Protein AF-A0A285HZ66-F1 (afdb_monomer)

Mean predicted aligned error: 11.21 Å

Organism: NCBI:txid1036182

Radius of gyration: 34.25 Å; Cα contacts (8 Å, |Δi|>4): 628; chains: 1; bounding box: 68×44×90 Å

Structure (mmCIF, N/CA/C/O backbone):
data_AF-A0A285HZ66-F1
#
_entry.id   AF-A0A285HZ66-F1
#
loop_
_atom_site.group_PDB
_atom_site.id
_atom_site.type_symbol
_atom_site.label_atom_id
_atom_site.label_alt_id
_atom_site.label_comp_id
_atom_site.label_asym_id
_atom_site.label_entity_id
_atom_site.label_seq_id
_atom_site.pdbx_PDB_ins_code
_atom_site.Cartn_x
_atom_site.Cartn_y
_atom_site.Cartn_z
_atom_site.occupancy
_atom_site.B_iso_or_equiv
_atom_site.auth_seq_id
_atom_site.auth_comp_id
_atom_site.auth_asym_id
_atom_site.auth_atom_id
_atom_site.pdbx_PDB_model_num
ATOM 1 N N . MET A 1 1 ? -33.309 -8.693 18.456 1.00 86.62 1 MET A N 1
ATOM 2 C CA . MET A 1 1 ? -33.351 -10.167 18.613 1.00 86.62 1 MET A CA 1
ATOM 3 C C . MET A 1 1 ? -31.927 -10.679 18.521 1.00 86.62 1 MET A C 1
ATOM 5 O O . MET A 1 1 ? -31.210 -10.174 17.660 1.00 86.62 1 MET A O 1
ATOM 9 N N . LEU A 1 2 ? -31.529 -11.591 19.414 1.00 92.06 2 LEU A N 1
ATOM 10 C CA . LEU A 1 2 ? -30.224 -12.255 19.347 1.00 92.06 2 LEU A CA 1
ATOM 11 C C . LEU A 1 2 ? -30.160 -13.052 18.044 1.00 92.06 2 LEU A C 1
ATOM 13 O O . LEU A 1 2 ? -31.101 -13.784 17.734 1.00 92.06 2 LEU A O 1
ATOM 17 N N . VAL A 1 3 ? -29.098 -12.841 17.279 1.00 93.31 3 VAL A N 1
ATOM 18 C CA . VAL A 1 3 ? -28.795 -13.596 16.063 1.00 93.31 3 VAL A CA 1
ATOM 19 C C . VAL A 1 3 ? -27.943 -14.794 16.452 1.00 93.31 3 VAL A C 1
ATOM 21 O O . VAL A 1 3 ? -28.343 -15.922 16.185 1.00 93.31 3 VAL A O 1
ATOM 24 N N . GLU A 1 4 ? -26.824 -14.551 17.141 1.00 95.25 4 GLU A N 1
ATOM 25 C CA . GLU A 1 4 ? -25.832 -15.584 17.444 1.00 95.25 4 GLU A CA 1
ATOM 26 C C . GLU A 1 4 ? -24.971 -15.232 18.666 1.00 95.25 4 GLU A C 1
ATOM 28 O O . GLU A 1 4 ? -24.733 -14.058 18.957 1.00 95.25 4 GLU A O 1
ATOM 33 N N . VAL A 1 5 ? -24.502 -16.261 19.377 1.00 97.38 5 VAL A N 1
ATOM 34 C CA . VAL A 1 5 ? -23.420 -16.146 20.363 1.00 97.38 5 VAL A CA 1
ATOM 35 C C . VAL A 1 5 ? -22.132 -16.528 19.645 1.00 97.38 5 VAL A C 1
ATOM 37 O O . VAL A 1 5 ? -21.955 -17.691 19.297 1.00 97.38 5 VAL A O 1
ATOM 40 N N . LEU A 1 6 ? -21.270 -15.544 19.405 1.00 96.62 6 LEU A N 1
A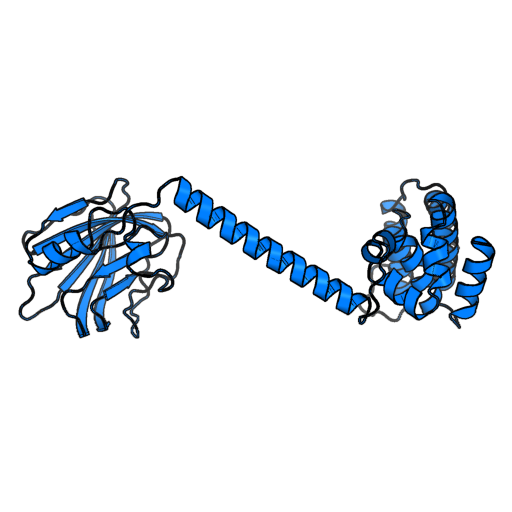TOM 41 C CA . LEU A 1 6 ? -20.038 -15.705 18.630 1.00 96.62 6 LEU A CA 1
ATOM 42 C C . LEU A 1 6 ? -18.901 -16.299 19.469 1.00 96.62 6 LEU A C 1
ATOM 44 O O . LEU A 1 6 ? -17.999 -16.929 18.933 1.00 96.62 6 LEU A O 1
ATOM 48 N N . LEU A 1 7 ? -18.931 -16.078 20.785 1.00 96.81 7 LEU A N 1
ATOM 49 C CA . LEU A 1 7 ? -17.952 -16.607 21.731 1.00 96.81 7 LEU A CA 1
ATOM 50 C C . LEU A 1 7 ? -18.564 -16.675 23.134 1.00 96.81 7 LEU A C 1
ATOM 52 O O . LEU A 1 7 ? -19.309 -15.780 23.526 1.00 96.81 7 LEU A O 1
ATOM 56 N N . ASP A 1 8 ? -18.231 -17.709 23.900 1.00 96.44 8 ASP A N 1
ATOM 57 C CA . ASP A 1 8 ? -18.595 -17.851 25.316 1.00 96.44 8 ASP A CA 1
ATOM 58 C C . ASP A 1 8 ? -17.503 -18.695 25.998 1.00 96.44 8 ASP A C 1
ATOM 60 O O . ASP A 1 8 ? -17.510 -19.927 25.920 1.00 96.44 8 ASP A O 1
ATOM 64 N N . ALA A 1 9 ? -16.468 -18.034 26.527 1.00 93.56 9 ALA A N 1
ATOM 65 C CA . ALA A 1 9 ? -15.239 -18.709 26.945 1.00 93.56 9 ALA A CA 1
ATOM 66 C C . ALA A 1 9 ? -14.486 -17.973 28.069 1.00 93.56 9 ALA A C 1
ATOM 68 O O . ALA A 1 9 ? -14.566 -16.746 28.181 1.00 93.56 9 ALA A O 1
ATOM 69 N N . PRO A 1 10 ? -13.716 -18.700 28.904 1.00 93.06 10 PRO A N 1
ATOM 70 C CA . PRO A 1 10 ? -12.678 -18.085 29.721 1.00 93.06 10 PRO A CA 1
ATOM 71 C C . PRO A 1 10 ? -11.527 -17.588 28.834 1.00 93.06 10 PRO A C 1
ATOM 73 O O . PRO A 1 10 ? -11.101 -18.274 27.904 1.00 93.06 10 PRO A O 1
ATOM 76 N N . VAL A 1 11 ? -11.011 -16.402 29.141 1.00 92.38 11 VAL A N 1
ATOM 77 C CA . VAL A 1 11 ? -9.884 -15.767 28.456 1.00 92.38 11 VAL A CA 1
ATOM 78 C C . VAL A 1 11 ? -8.855 -15.363 29.503 1.00 92.38 11 VAL A C 1
ATOM 80 O O . VAL A 1 11 ? -9.190 -14.742 30.514 1.00 92.38 11 VAL A O 1
ATOM 83 N N . HIS A 1 12 ? -7.594 -15.724 29.274 1.00 92.50 12 HIS A N 1
ATOM 84 C CA . HIS A 1 12 ? -6.508 -15.298 30.146 1.00 92.50 12 HIS A CA 1
ATOM 85 C C . HIS A 1 12 ? -6.130 -13.849 29.840 1.00 92.50 12 HIS A C 1
ATOM 87 O O . HIS A 1 12 ? -5.797 -13.515 28.708 1.00 92.50 12 HIS A O 1
ATOM 93 N N . VAL A 1 13 ? -6.165 -12.992 30.846 1.00 92.00 13 VAL A N 1
ATOM 94 C CA . VAL A 1 13 ? -5.778 -11.589 30.767 1.00 92.00 13 VAL A CA 1
ATOM 95 C C . VAL A 1 13 ? -4.386 -11.424 31.345 1.00 92.00 13 VAL A C 1
ATOM 97 O O . VAL A 1 13 ? -4.055 -11.991 32.388 1.00 92.00 13 VAL A O 1
ATOM 100 N N . HIS A 1 14 ? -3.612 -10.550 30.714 1.00 90.62 14 HIS A N 1
ATOM 101 C CA . HIS A 1 14 ? -2.391 -10.005 31.274 1.00 90.62 14 HIS A CA 1
ATOM 102 C C . HIS A 1 14 ? -2.364 -8.496 30.998 1.00 90.62 14 HIS A C 1
ATOM 104 O O . HIS A 1 14 ? -2.673 -8.077 29.887 1.00 90.62 14 HIS A O 1
ATOM 110 N N . TYR A 1 15 ? -2.004 -7.693 32.004 1.00 90.88 15 TYR A N 1
ATOM 111 C CA . TYR A 1 15 ? -2.036 -6.219 31.976 1.00 90.88 15 TYR A CA 1
ATOM 112 C C . TYR A 1 15 ? -3.429 -5.570 31.928 1.00 90.88 15 TYR A C 1
ATOM 114 O O . TYR A 1 15 ? -3.546 -4.394 31.595 1.00 90.88 15 TYR A O 1
ATOM 122 N N . GLY A 1 16 ? -4.479 -6.296 32.313 1.00 91.06 16 GLY A N 1
ATOM 123 C CA . GLY A 1 16 ? -5.812 -5.720 32.497 1.00 91.06 16 GLY A CA 1
ATOM 124 C C . GLY A 1 16 ? -6.496 -5.272 31.209 1.00 91.06 16 GLY A C 1
ATOM 125 O O . GLY A 1 16 ? -7.279 -4.321 31.242 1.00 91.06 16 GLY A O 1
ATOM 126 N N . PHE A 1 17 ? -6.190 -5.919 30.081 1.00 92.69 17 PHE A N 1
ATOM 127 C CA . PHE A 1 17 ? -6.853 -5.639 28.816 1.00 92.69 17 PHE A CA 1
ATOM 128 C C . PHE A 1 17 ? -7.131 -6.889 27.979 1.00 92.69 17 PHE A C 1
ATOM 130 O O . PHE A 1 17 ? -6.483 -7.929 28.122 1.00 92.69 17 PHE A O 1
ATOM 137 N N . LEU A 1 18 ? -8.076 -6.732 27.057 1.00 94.25 18 LEU A N 1
ATOM 138 C CA . LEU A 1 18 ? -8.355 -7.633 25.947 1.00 94.25 18 LEU A CA 1
ATOM 139 C C . LEU A 1 18 ? -8.487 -6.820 24.656 1.00 94.25 18 LEU A C 1
ATOM 141 O O . LEU A 1 18 ? -8.897 -5.664 24.686 1.00 94.25 18 LEU A O 1
ATOM 145 N N . THR A 1 19 ? -8.201 -7.437 23.519 1.00 94.38 19 THR A N 1
ATOM 146 C CA . THR A 1 19 ? -8.374 -6.851 22.193 1.00 94.38 19 THR A CA 1
ATOM 147 C C . THR A 1 19 ? -9.167 -7.814 21.313 1.00 94.38 19 THR A C 1
ATOM 149 O O . THR A 1 19 ? -8.845 -8.999 21.247 1.00 94.38 19 THR A O 1
ATOM 152 N N . LEU A 1 20 ? -10.204 -7.320 20.633 1.00 94.38 20 LEU A N 1
ATOM 153 C CA . LEU A 1 20 ? -10.828 -8.008 19.501 1.00 94.38 20 LEU A CA 1
ATOM 154 C C . LEU A 1 20 ? -10.203 -7.476 18.206 1.00 94.38 20 LEU A C 1
ATOM 156 O O . LEU A 1 20 ? -10.266 -6.271 17.949 1.00 94.38 20 LEU A O 1
ATOM 160 N N . GLY A 1 21 ? -9.636 -8.371 17.398 1.00 89.31 21 GLY A N 1
ATOM 161 C CA . GLY A 1 21 ? -8.926 -8.027 16.161 1.00 89.31 21 GLY A CA 1
ATOM 162 C C . GLY A 1 21 ? -7.409 -7.915 16.346 1.00 89.31 21 GLY A C 1
ATOM 163 O O . GLY A 1 21 ? -6.838 -8.511 17.258 1.00 89.31 21 GLY A O 1
ATOM 164 N N . ALA A 1 22 ? -6.739 -7.181 15.454 1.00 72.50 22 ALA A N 1
ATOM 165 C CA . ALA A 1 22 ? -5.280 -7.074 15.456 1.00 72.50 22 ALA A CA 1
ATOM 166 C C . ALA A 1 22 ? -4.761 -6.266 16.660 1.00 72.50 22 ALA A C 1
ATOM 168 O O . ALA A 1 22 ? -5.207 -5.149 16.917 1.00 72.50 22 ALA A O 1
ATOM 169 N N . ASN A 1 23 ? -3.759 -6.798 17.363 1.00 66.88 23 ASN A N 1
ATOM 170 C CA . ASN A 1 23 ? -3.097 -6.129 18.490 1.00 66.88 23 ASN A CA 1
ATOM 171 C C . ASN A 1 23 ? -1.982 -5.164 18.030 1.00 66.88 23 ASN A C 1
ATOM 173 O O . ASN A 1 23 ? -0.882 -5.162 18.577 1.00 66.88 23 ASN A O 1
ATOM 177 N N . GLU A 1 24 ? -2.227 -4.399 16.964 1.00 66.75 24 GLU A N 1
ATOM 178 C CA . GLU A 1 24 ? -1.241 -3.465 16.395 1.00 66.75 24 GLU A CA 1
ATOM 179 C C . GLU A 1 24 ? -1.435 -2.027 16.893 1.00 66.75 24 GLU A C 1
ATOM 181 O O . GLU A 1 24 ? -0.478 -1.255 16.953 1.00 66.75 24 GLU A O 1
ATOM 186 N N . ALA A 1 25 ? -2.661 -1.665 17.282 1.00 69.81 25 ALA A N 1
ATOM 187 C CA . ALA A 1 25 ? -2.959 -0.364 17.865 1.00 69.81 25 ALA A CA 1
ATOM 188 C C . ALA A 1 25 ? -2.866 -0.425 19.393 1.00 69.81 25 ALA A C 1
ATOM 190 O O . ALA A 1 25 ? -3.510 -1.255 20.035 1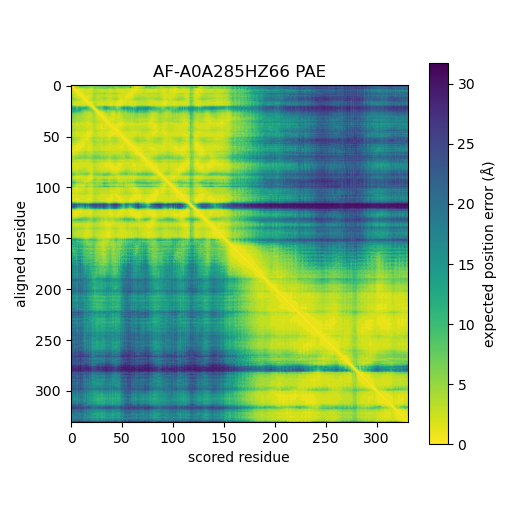.00 69.81 25 ALA A O 1
ATOM 191 N N . GLY A 1 26 ? -2.088 0.487 19.977 1.00 72.81 26 GLY A N 1
ATOM 192 C CA . GLY A 1 26 ? -2.038 0.652 21.427 1.00 72.81 26 GLY A CA 1
ATOM 193 C C . GLY A 1 26 ? -3.368 1.169 22.007 1.00 72.81 26 GLY A C 1
ATOM 194 O O . GLY A 1 26 ? -4.169 1.760 21.274 1.00 72.81 26 GLY A O 1
ATOM 195 N N . PRO A 1 27 ? -3.591 1.008 23.327 1.00 77.12 27 PRO A N 1
ATOM 196 C CA . PRO A 1 27 ? -4.811 1.448 24.021 1.00 77.12 27 PRO A CA 1
ATOM 197 C C . PRO A 1 27 ? -5.173 2.911 23.741 1.00 77.12 27 PRO A C 1
ATOM 199 O O . PRO A 1 27 ? -6.330 3.236 23.483 1.00 77.12 27 PRO A O 1
ATOM 202 N N . GLU A 1 28 ? -4.162 3.782 23.737 1.00 82.44 28 GLU A N 1
ATOM 203 C CA . GLU A 1 28 ? -4.298 5.221 23.499 1.00 82.44 28 GLU A CA 1
ATOM 204 C C . GLU A 1 28 ? -4.892 5.538 22.122 1.00 82.44 28 GLU A C 1
ATOM 206 O O . GLU A 1 28 ? -5.776 6.383 22.002 1.00 82.44 28 GLU A O 1
ATOM 211 N N . ASP A 1 29 ? -4.432 4.852 21.073 1.00 85.50 29 ASP A N 1
ATOM 212 C CA . ASP A 1 29 ? -4.931 5.076 19.717 1.00 85.50 29 ASP A CA 1
ATOM 213 C C . ASP A 1 29 ? -6.305 4.433 19.514 1.00 85.50 29 ASP A C 1
ATOM 215 O O . ASP A 1 29 ? -7.156 5.024 18.849 1.00 85.50 29 ASP A O 1
ATOM 219 N N . ALA A 1 30 ? -6.562 3.277 20.136 1.00 88.12 30 ALA A N 1
ATOM 220 C CA . ALA A 1 30 ? -7.867 2.625 20.089 1.00 88.12 30 ALA A CA 1
ATOM 221 C C . ALA A 1 30 ? -8.967 3.453 20.779 1.00 88.12 30 ALA A C 1
ATOM 223 O O . ALA A 1 30 ? -10.107 3.426 20.327 1.00 88.12 30 ALA A O 1
ATOM 224 N N . ALA A 1 31 ? -8.662 4.211 21.834 1.00 89.31 31 ALA A N 1
ATOM 225 C CA . ALA A 1 31 ? -9.637 5.050 22.544 1.00 89.31 31 ALA A CA 1
ATOM 226 C C . ALA A 1 31 ? -9.617 6.535 22.123 1.00 89.31 31 ALA A C 1
ATOM 228 O O . ALA A 1 31 ? -10.398 7.337 22.641 1.00 89.31 31 ALA A O 1
ATOM 229 N N . ARG A 1 32 ? -8.748 6.936 21.184 1.00 90.38 32 ARG A N 1
ATOM 230 C CA . ARG A 1 32 ? -8.543 8.352 20.848 1.00 90.38 32 ARG A CA 1
ATOM 231 C C . ARG A 1 32 ? -9.829 9.026 20.362 1.00 90.38 32 ARG A C 1
ATOM 233 O O . ARG A 1 32 ? -10.440 8.619 19.376 1.00 90.38 32 ARG A O 1
ATOM 240 N N . GLY A 1 33 ? -10.202 10.117 21.022 1.00 90.00 33 GLY A N 1
ATOM 241 C CA . GLY A 1 33 ? -11.377 10.927 20.710 1.00 90.00 33 GLY A CA 1
ATOM 242 C C . GLY A 1 33 ? -12.702 10.384 21.240 1.00 90.00 33 GLY A C 1
ATOM 243 O O . GLY A 1 33 ? -13.737 11.006 20.997 1.00 90.00 33 GLY A O 1
ATOM 244 N N . GLN A 1 34 ? -12.684 9.256 21.951 1.00 92.81 34 GLN A N 1
ATOM 245 C CA . GLN A 1 34 ? -13.859 8.694 22.611 1.00 92.81 34 GLN A CA 1
ATOM 246 C C . GLN A 1 34 ? -14.062 9.333 23.992 1.00 92.81 34 GLN A C 1
ATOM 248 O O . GLN A 1 34 ? -13.133 9.867 24.584 1.00 92.81 34 GLN A O 1
ATOM 253 N N . VAL A 1 35 ? -15.289 9.330 24.509 1.00 93.75 35 VAL A N 1
ATOM 254 C CA . VAL A 1 35 ? -15.629 9.845 25.849 1.00 93.75 35 VAL A CA 1
ATOM 255 C C . VAL A 1 35 ? -15.487 8.792 26.946 1.00 93.75 35 VAL A C 1
ATOM 257 O O . VAL A 1 35 ? -15.470 9.128 28.129 1.00 93.75 35 VAL A O 1
ATOM 260 N N . ASN A 1 36 ? -15.441 7.515 26.575 1.00 93.44 36 ASN A N 1
ATOM 261 C CA . ASN A 1 36 ? -15.268 6.406 27.500 1.00 93.44 36 ASN A CA 1
ATOM 262 C C . ASN A 1 36 ? -13.814 5.894 27.472 1.00 93.44 36 ASN A C 1
ATOM 264 O O . ASN A 1 36 ? -13.152 5.984 26.448 1.00 93.44 36 ASN A O 1
ATOM 268 N N . GLY A 1 37 ? -13.331 5.328 28.582 1.00 91.62 37 GLY A N 1
ATOM 269 C CA . GLY A 1 37 ? -11.990 4.747 28.677 1.00 91.62 37 GLY A CA 1
ATOM 270 C C . GLY A 1 37 ? -12.001 3.250 28.962 1.00 91.62 37 GLY A C 1
ATOM 271 O O . GLY A 1 37 ? -10.974 2.715 29.339 1.00 91.62 37 GLY A O 1
ATOM 272 N N . LEU A 1 38 ? -13.152 2.575 28.848 1.00 94.06 38 LEU A N 1
ATOM 273 C CA . LEU A 1 38 ? -13.245 1.127 29.081 1.00 94.06 38 LEU A CA 1
ATOM 274 C C . LEU A 1 38 ? -13.213 0.318 27.787 1.00 94.06 38 LEU A C 1
ATOM 276 O O . LEU A 1 38 ? -12.825 -0.846 27.808 1.00 94.06 38 LEU A O 1
ATOM 280 N N . CYS A 1 39 ? -13.663 0.911 26.684 1.00 95.06 39 CYS A N 1
ATOM 281 C CA . CYS A 1 39 ? -13.764 0.268 25.387 1.00 95.06 39 CYS A CA 1
ATOM 282 C C . CYS A 1 39 ? -13.325 1.262 24.306 1.00 95.06 39 CYS A C 1
ATOM 284 O O . CYS A 1 39 ? -13.987 2.278 24.107 1.00 95.06 39 CYS A O 1
ATOM 286 N N . GLY A 1 40 ? -12.207 0.966 23.643 1.00 94.25 40 GLY A N 1
ATOM 287 C CA . GLY A 1 40 ? -11.629 1.716 22.532 1.00 94.25 40 GLY A CA 1
ATOM 288 C C . GLY A 1 40 ? -12.034 1.127 21.179 1.00 94.25 40 GLY A C 1
ATOM 289 O O . GLY A 1 40 ? -11.882 -0.075 20.988 1.00 94.25 40 GLY A O 1
ATOM 290 N N . ALA A 1 41 ? -12.517 1.943 20.237 1.00 94.38 41 ALA A N 1
ATOM 291 C CA . ALA A 1 41 ? -12.858 1.513 18.866 1.00 94.38 41 ALA A CA 1
ATOM 292 C C . ALA A 1 41 ? -12.515 2.530 17.756 1.00 94.38 41 ALA A C 1
ATOM 294 O O . ALA A 1 41 ? -13.069 2.479 16.659 1.00 94.38 41 ALA A O 1
ATOM 295 N N . ALA A 1 42 ? -11.652 3.505 18.040 1.00 91.81 42 ALA A N 1
ATOM 296 C CA . ALA A 1 42 ? -11.282 4.569 17.108 1.00 91.81 42 ALA A CA 1
ATOM 297 C C . ALA A 1 42 ? -10.455 4.061 15.912 1.00 91.81 42 ALA A C 1
ATOM 299 O O . ALA A 1 42 ? -10.449 4.698 14.857 1.00 91.81 42 ALA A O 1
ATOM 300 N N . VAL A 1 43 ? -9.793 2.909 16.056 1.00 91.00 43 VAL A N 1
ATOM 301 C CA . VAL A 1 43 ? -9.064 2.236 14.976 1.00 91.00 43 VAL A CA 1
ATOM 302 C C . VAL A 1 43 ? -9.960 1.158 14.352 1.00 91.00 43 VAL A C 1
ATOM 304 O O . VAL A 1 43 ? -10.359 0.226 15.052 1.00 91.00 43 VAL A O 1
ATOM 307 N N . PRO A 1 44 ? -10.281 1.240 13.045 1.00 90.75 44 PRO A N 1
ATOM 308 C CA . PRO A 1 44 ? -11.043 0.200 12.360 1.00 90.75 44 PRO A CA 1
ATOM 309 C C . PRO A 1 44 ? -10.407 -1.184 12.523 1.00 90.75 44 PRO A C 1
ATOM 311 O O . PRO A 1 44 ? -9.201 -1.347 12.375 1.00 90.75 44 PRO A O 1
ATOM 314 N N . GLY A 1 45 ? -11.233 -2.182 12.815 1.00 91.38 45 GLY A N 1
ATOM 315 C CA . GLY A 1 45 ? -10.837 -3.568 13.039 1.00 91.38 45 GLY A CA 1
ATOM 316 C C . GLY A 1 45 ? -10.378 -3.866 14.466 1.00 91.38 45 GLY A C 1
ATOM 317 O O . GLY A 1 45 ? -10.340 -5.038 14.827 1.00 91.38 45 GLY A O 1
ATOM 318 N N . VAL A 1 46 ? -10.114 -2.853 15.299 1.00 92.56 46 VAL A N 1
ATOM 319 C CA . VAL A 1 46 ? -9.588 -3.029 16.661 1.00 92.56 46 VAL A CA 1
ATOM 320 C C . VAL A 1 46 ? -10.618 -2.601 17.701 1.00 92.56 46 VAL A C 1
ATOM 322 O O . VAL A 1 46 ? -11.121 -1.477 17.668 1.00 92.56 46 VAL A O 1
ATOM 325 N N . LEU A 1 47 ? -10.922 -3.495 18.641 1.00 94.75 47 LEU A N 1
ATOM 326 C CA . LEU A 1 47 ? -11.670 -3.166 19.851 1.00 94.75 47 LEU A CA 1
ATOM 327 C C . LEU A 1 47 ? -10.793 -3.433 21.070 1.00 94.75 47 LEU A C 1
ATOM 329 O O . LEU A 1 47 ? -10.500 -4.589 21.350 1.00 94.75 47 LEU A O 1
ATOM 333 N N . HIS A 1 48 ? -10.391 -2.397 21.797 1.00 94.31 48 HIS A N 1
ATOM 334 C CA . HIS A 1 48 ? -9.587 -2.543 23.009 1.00 94.31 48 HIS A CA 1
ATOM 335 C C . HIS A 1 48 ? -10.478 -2.458 24.248 1.00 94.31 48 HIS A C 1
ATOM 337 O O . HIS A 1 48 ? -11.305 -1.557 24.342 1.00 94.31 48 HIS A O 1
ATOM 343 N N . LEU A 1 49 ? -10.345 -3.386 25.186 1.00 94.31 49 LEU A N 1
ATOM 344 C CA . LEU A 1 49 ? -11.238 -3.560 26.328 1.00 94.31 49 LEU A CA 1
ATOM 345 C C . LEU A 1 49 ? -10.423 -3.562 27.612 1.00 94.31 49 LEU A C 1
ATOM 347 O O . LEU A 1 49 ? -9.528 -4.387 27.763 1.00 94.31 49 LEU A O 1
ATOM 351 N N . HIS A 1 50 ? -10.770 -2.704 28.563 1.00 93.62 50 HIS A N 1
ATOM 352 C CA . HIS A 1 50 ? -10.193 -2.761 29.900 1.00 93.62 50 HIS A CA 1
ATOM 353 C C . HIS A 1 50 ? -10.909 -3.802 30.748 1.00 93.62 50 HIS A C 1
ATOM 355 O O . HIS A 1 50 ? -12.137 -3.784 30.876 1.00 93.62 50 HIS A O 1
ATOM 361 N N . THR A 1 51 ? -10.131 -4.676 31.373 1.00 92.44 51 THR A N 1
ATOM 362 C CA . THR A 1 51 ? -10.615 -5.607 32.385 1.00 92.44 51 THR A CA 1
ATOM 363 C C . THR A 1 51 ? -10.132 -5.168 33.746 1.00 92.44 51 THR A C 1
ATOM 365 O O . THR A 1 51 ? -9.029 -4.657 33.942 1.00 92.44 51 THR A O 1
ATOM 368 N N . GLU A 1 52 ? -10.997 -5.369 34.711 1.00 89.56 52 GLU A N 1
ATOM 369 C CA . GLU A 1 52 ? -10.812 -4.920 36.068 1.00 89.56 52 GLU A CA 1
ATOM 370 C C . GLU A 1 52 ? -9.770 -5.822 36.790 1.00 89.56 52 GLU A C 1
ATOM 372 O O . GLU A 1 52 ? -8.877 -5.319 37.482 1.00 89.56 52 GLU A O 1
ATOM 377 N N . LEU A 1 53 ? -9.761 -7.135 36.511 1.00 90.00 53 LEU A N 1
ATOM 378 C CA . LEU A 1 53 ? -8.638 -8.034 36.804 1.00 90.00 53 LEU A CA 1
ATOM 379 C C . LEU A 1 53 ? -7.407 -7.713 35.939 1.00 90.00 53 LEU A C 1
ATOM 381 O O . LEU A 1 53 ? -7.471 -7.747 34.712 1.00 90.00 53 LEU A O 1
ATOM 385 N N . HIS A 1 54 ? -6.257 -7.489 36.586 1.00 90.75 54 HIS A N 1
ATOM 386 C CA . HIS A 1 54 ? -4.989 -7.222 35.896 1.00 90.75 54 HIS A CA 1
ATOM 387 C C . HIS A 1 54 ? -4.371 -8.473 35.248 1.00 90.75 54 HIS A C 1
ATOM 389 O O . HIS A 1 54 ? -3.868 -8.406 34.128 1.00 90.75 54 HIS A O 1
ATOM 395 N N . THR A 1 55 ? -4.355 -9.607 35.954 1.00 92.00 55 THR A N 1
ATOM 396 C CA . THR A 1 55 ? -3.797 -10.866 35.439 1.00 92.00 55 THR A CA 1
ATOM 397 C C . THR A 1 55 ? -4.583 -12.053 35.980 1.00 92.00 55 THR A C 1
ATOM 399 O O . THR A 1 55 ? -4.806 -12.133 37.189 1.00 92.00 55 THR A O 1
ATOM 402 N N . GLY A 1 56 ? -4.961 -12.988 35.110 1.00 91.38 56 GLY A N 1
ATOM 403 C CA . GLY A 1 56 ? -5.714 -14.194 35.467 1.00 91.38 56 GLY A CA 1
ATOM 404 C C . GLY A 1 56 ? -6.801 -14.511 34.445 1.00 91.38 56 GLY A C 1
ATOM 405 O O . GLY A 1 56 ? -6.772 -13.997 33.337 1.00 91.38 56 GLY A O 1
ATOM 406 N N . GLU A 1 57 ? -7.748 -15.377 34.790 1.00 91.56 57 GLU A N 1
ATOM 407 C CA . GLU A 1 57 ? -8.845 -15.733 33.884 1.00 91.56 57 GLU A CA 1
ATOM 408 C C . GLU A 1 57 ? -10.075 -14.862 34.130 1.00 91.56 57 GLU A C 1
ATOM 410 O O . GLU A 1 57 ? -10.520 -14.703 35.268 1.00 91.56 57 GLU A O 1
ATOM 415 N N . VAL A 1 58 ? -10.645 -14.349 33.044 1.00 91.88 58 VAL A N 1
ATOM 416 C CA . VAL A 1 58 ? -11.949 -13.685 33.031 1.00 91.88 58 VAL A CA 1
ATOM 417 C C . VAL A 1 58 ? -12.872 -14.411 32.068 1.00 91.88 58 VAL A C 1
ATOM 419 O O . VAL A 1 58 ? -12.415 -15.004 31.093 1.00 91.88 58 VAL A O 1
ATOM 422 N N . HIS A 1 59 ? -14.175 -14.374 32.306 1.00 93.31 59 HIS A N 1
ATOM 423 C CA . HIS A 1 59 ? -15.132 -14.996 31.400 1.00 93.31 59 HIS A CA 1
ATOM 424 C C . HIS A 1 59 ? -15.729 -13.952 30.458 1.00 93.31 59 HIS A C 1
ATOM 426 O O . HIS A 1 59 ? -16.269 -12.943 30.921 1.00 93.31 59 HIS A O 1
ATOM 432 N N . VAL A 1 60 ? -15.641 -14.188 29.148 1.00 95.25 60 VAL A N 1
ATOM 433 C CA . VAL A 1 60 ? -16.137 -13.258 28.131 1.00 95.25 60 VAL A CA 1
ATOM 434 C C . VAL A 1 60 ? -17.139 -13.945 27.225 1.00 95.25 60 VAL A C 1
ATOM 436 O O . VAL A 1 60 ? -16.879 -15.015 26.670 1.00 95.25 60 VAL A O 1
ATOM 439 N N . ARG A 1 61 ? -18.271 -13.274 27.035 1.00 96.31 61 ARG A N 1
ATOM 440 C CA . ARG A 1 61 ? -19.295 -13.664 26.077 1.00 96.31 61 ARG A CA 1
ATOM 441 C C . ARG A 1 61 ? -19.451 -12.594 25.009 1.00 96.31 61 ARG A C 1
ATOM 443 O O . ARG A 1 61 ? -19.538 -11.410 25.325 1.00 96.31 61 ARG A O 1
ATOM 450 N N . VAL A 1 62 ? -19.505 -13.012 23.752 1.00 97.81 62 VAL A N 1
ATOM 451 C CA . VAL A 1 62 ? -19.661 -12.144 22.586 1.00 97.81 62 VAL A CA 1
ATOM 452 C C . VAL A 1 62 ? -20.947 -12.509 21.856 1.00 97.81 62 VAL A C 1
ATOM 454 O O . VAL A 1 62 ? -21.176 -13.670 21.522 1.00 97.81 62 VAL A O 1
ATOM 457 N N . GLU A 1 63 ? -21.796 -11.521 21.598 1.00 98.19 63 GLU A N 1
ATOM 458 C CA . GLU A 1 63 ? -23.128 -11.712 21.024 1.00 98.19 63 GLU A CA 1
ATOM 459 C C . GLU A 1 63 ? -23.375 -10.777 19.839 1.00 98.19 63 GLU A C 1
ATOM 461 O O . GLU A 1 63 ? -23.045 -9.592 19.885 1.00 98.19 63 GLU A O 1
ATOM 466 N N . LEU A 1 64 ? -24.043 -11.288 18.807 1.00 98.12 64 LEU A N 1
ATOM 467 C CA . LEU A 1 64 ? -24.534 -10.514 17.671 1.00 98.12 64 LEU A CA 1
ATOM 468 C C . LEU A 1 64 ? -26.060 -10.418 17.712 1.00 98.12 64 LEU A C 1
ATOM 470 O O . LEU A 1 64 ? -26.765 -11.420 17.823 1.00 98.12 64 LEU A O 1
ATOM 474 N N . TYR A 1 65 ? -26.587 -9.209 17.558 1.00 98.12 65 TYR A N 1
ATOM 475 C CA . TYR A 1 65 ? -28.010 -8.902 17.525 1.00 98.12 65 TYR A CA 1
ATOM 476 C C . TYR A 1 65 ? -28.401 -8.187 16.231 1.00 98.12 65 TYR A C 1
ATOM 478 O O . TYR A 1 65 ? -27.659 -7.381 15.678 1.00 98.12 65 TYR A O 1
ATOM 486 N N . ALA A 1 66 ? -29.641 -8.405 15.792 1.00 96.31 66 ALA A N 1
ATOM 487 C CA . ALA A 1 66 ? -30.206 -7.708 14.635 1.00 96.31 66 ALA A CA 1
ATOM 488 C C . ALA A 1 66 ? -30.599 -6.244 14.933 1.00 96.31 66 ALA A C 1
ATOM 490 O O . ALA A 1 66 ? -30.834 -5.464 14.017 1.00 96.31 66 ALA A O 1
ATOM 491 N N . ALA A 1 67 ? -30.743 -5.892 16.212 1.00 95.69 67 ALA A N 1
ATOM 492 C CA . ALA A 1 67 ? -31.123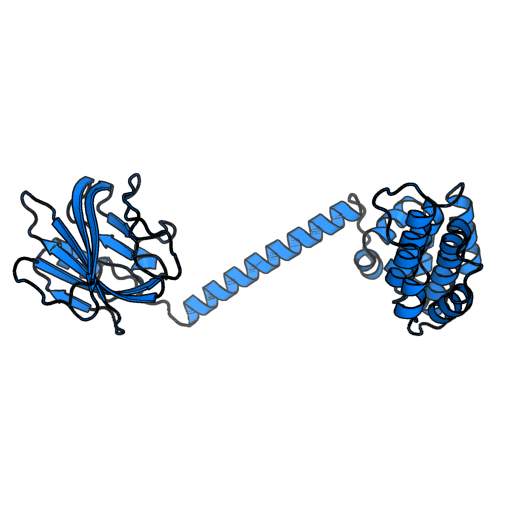 -4.570 16.709 1.00 95.69 67 ALA A CA 1
ATOM 493 C C . ALA A 1 67 ? -30.710 -4.448 18.182 1.00 95.69 67 ALA A C 1
ATOM 495 O O . ALA A 1 67 ? -30.411 -5.468 18.804 1.00 95.69 67 ALA A O 1
ATOM 496 N N . GLU A 1 68 ? -30.762 -3.237 18.739 1.00 96.12 68 GLU A N 1
ATOM 497 C CA . GLU A 1 68 ? -30.342 -2.948 20.115 1.00 96.12 68 GLU A CA 1
ATOM 498 C C . GLU A 1 68 ? -30.916 -3.960 21.137 1.00 96.12 68 GLU A C 1
ATOM 500 O O . GLU A 1 68 ? -32.141 -4.119 21.227 1.00 96.12 68 GLU A O 1
ATOM 505 N N . PRO A 1 69 ? -30.055 -4.673 21.892 1.00 95.31 69 PRO A N 1
ATOM 506 C CA . PRO A 1 69 ? -30.488 -5.583 22.944 1.00 95.31 69 PRO A CA 1
ATOM 507 C C . PRO A 1 69 ? -30.940 -4.827 24.197 1.00 95.31 69 PRO A C 1
ATOM 509 O O . PRO A 1 69 ? -30.445 -3.739 24.510 1.00 95.31 69 PRO A O 1
ATOM 512 N N . ALA A 1 70 ? -31.855 -5.435 24.955 1.00 93.56 70 ALA A N 1
ATOM 513 C CA . ALA A 1 70 ? -32.228 -4.934 26.274 1.00 93.56 70 ALA A CA 1
ATOM 514 C C . ALA A 1 70 ? -31.030 -5.020 27.233 1.00 93.56 70 ALA A C 1
ATOM 516 O O . ALA A 1 70 ? -30.299 -6.009 27.222 1.00 93.56 70 ALA A O 1
ATOM 517 N N . LEU A 1 71 ? -30.843 -3.988 28.058 1.00 93.12 71 LEU A N 1
ATOM 518 C CA . LEU A 1 71 ? -29.786 -3.951 29.063 1.00 93.12 71 LEU A CA 1
ATOM 519 C C . LEU A 1 71 ? -30.324 -4.444 30.409 1.00 93.12 71 LEU A C 1
ATOM 521 O O . LEU A 1 71 ? -31.289 -3.884 30.926 1.00 93.12 71 LEU A O 1
ATOM 525 N N . GLY A 1 72 ? -29.691 -5.477 30.958 1.00 89.44 72 GLY A N 1
ATOM 526 C CA . GLY A 1 72 ? -29.994 -5.996 32.286 1.00 89.44 72 GLY A CA 1
ATOM 527 C C . GLY A 1 72 ? -29.391 -5.160 33.422 1.00 89.44 72 GLY A C 1
ATOM 528 O O . GLY A 1 72 ? -28.420 -4.415 33.248 1.00 89.44 72 GLY A O 1
ATOM 529 N N . ASP A 1 73 ? -29.972 -5.275 34.613 1.00 89.81 73 ASP A N 1
ATOM 530 C CA . ASP A 1 73 ? -29.513 -4.562 35.811 1.00 89.81 73 ASP A CA 1
ATOM 531 C C . ASP A 1 73 ? -28.299 -5.220 36.482 1.00 89.81 73 ASP A C 1
ATOM 533 O O . ASP A 1 73 ? -27.670 -4.615 37.347 1.00 89.81 73 ASP A O 1
ATOM 537 N N . GLU A 1 74 ? -27.922 -6.422 36.048 1.00 89.69 74 GLU A N 1
ATOM 538 C CA . GLU A 1 74 ? -26.742 -7.150 36.517 1.00 89.69 74 GLU A CA 1
ATOM 539 C C . GLU A 1 74 ? -25.404 -6.517 36.094 1.00 89.69 74 GLU A C 1
ATOM 541 O O . GLU A 1 74 ? -24.381 -6.771 36.731 1.00 89.69 74 GLU A O 1
ATOM 546 N N . TRP A 1 75 ? -25.400 -5.691 35.043 1.00 93.31 75 TRP A N 1
ATOM 547 C CA . TRP A 1 75 ? -24.193 -5.047 34.519 1.00 93.31 75 TRP A CA 1
ATOM 548 C C . TRP A 1 75 ? -23.911 -3.747 35.260 1.00 93.31 75 TRP A C 1
ATOM 550 O O . TRP A 1 75 ? -24.726 -2.823 35.246 1.00 93.31 75 TRP A O 1
ATOM 560 N N . ARG A 1 76 ? -22.754 -3.660 35.910 1.00 91.88 76 ARG A N 1
ATOM 561 C CA . ARG A 1 76 ? -22.391 -2.515 36.746 1.00 91.88 76 ARG A CA 1
ATOM 562 C C . ARG A 1 76 ? -21.898 -1.345 35.904 1.00 91.88 76 ARG A C 1
ATOM 564 O O . ARG A 1 76 ? -22.360 -0.220 36.097 1.00 91.88 76 ARG A O 1
ATOM 571 N N . ASP A 1 77 ? -21.025 -1.637 34.949 1.00 94.81 77 ASP A N 1
ATOM 572 C CA . ASP A 1 77 ? -20.403 -0.660 34.063 1.00 94.81 77 ASP A CA 1
ATOM 573 C C . ASP A 1 77 ? -20.705 -1.028 32.618 1.00 94.81 77 ASP A C 1
ATOM 575 O O . ASP A 1 77 ? -20.595 -2.189 32.219 1.00 94.81 77 ASP A O 1
ATOM 579 N N . VAL A 1 78 ? -21.169 -0.044 31.852 1.00 97.12 78 VAL A N 1
ATOM 580 C CA . VAL A 1 78 ? -21.647 -0.245 30.487 1.00 97.12 78 VAL A CA 1
ATOM 581 C C . VAL A 1 78 ? -21.234 0.940 29.638 1.00 97.12 78 VAL A C 1
ATOM 583 O O . VAL A 1 78 ? -21.642 2.080 29.888 1.00 97.12 78 VAL A O 1
ATOM 586 N N . VAL A 1 79 ? -20.477 0.657 28.590 1.00 97.44 79 VAL A N 1
ATOM 587 C CA . VAL A 1 79 ? -20.087 1.631 27.572 1.00 97.44 79 VAL A CA 1
ATOM 588 C C . VAL A 1 79 ? -20.498 1.140 26.205 1.00 97.44 79 VAL A C 1
ATOM 590 O O . VAL A 1 79 ? -20.673 -0.057 25.973 1.00 97.44 79 VAL A O 1
ATOM 593 N N . GLU A 1 80 ? -20.656 2.076 25.286 1.00 98.06 80 GLU A N 1
ATOM 594 C CA . GLU A 1 80 ? -20.921 1.743 23.904 1.00 98.06 80 GLU A CA 1
ATOM 595 C C . GLU A 1 80 ? -20.078 2.579 22.964 1.00 98.06 80 GLU A C 1
ATOM 597 O O . GLU A 1 80 ? -19.973 3.791 23.141 1.00 98.06 80 GLU A O 1
ATOM 602 N N . VAL A 1 81 ? -19.575 1.940 21.917 1.00 97.06 81 VAL A N 1
ATOM 603 C CA . VAL A 1 81 ? -18.720 2.544 20.899 1.00 97.06 81 VAL A CA 1
ATOM 604 C C . VAL A 1 81 ? -19.191 2.177 19.498 1.00 97.06 81 VAL A C 1
ATOM 606 O O . VAL A 1 81 ? -19.933 1.212 19.300 1.00 97.06 81 VAL A O 1
ATOM 609 N N . LEU A 1 82 ? -18.772 2.965 18.511 1.00 96.56 82 LEU A N 1
ATOM 610 C CA . LEU A 1 82 ? -18.902 2.596 17.107 1.00 96.56 82 LEU A CA 1
ATOM 611 C C . LEU A 1 82 ? -17.702 1.729 16.724 1.00 96.56 82 LEU A C 1
ATOM 613 O O . LEU A 1 82 ? -16.575 2.208 16.768 1.00 96.56 82 LEU A O 1
ATOM 617 N N . TYR A 1 83 ? -17.950 0.483 16.341 1.00 95.56 83 TYR A N 1
ATOM 618 C CA . TYR A 1 83 ? -16.939 -0.454 15.870 1.00 95.56 83 TYR A CA 1
ATOM 619 C C . TYR A 1 83 ? -17.131 -0.705 14.376 1.00 95.56 83 TYR A C 1
ATOM 621 O O . TYR A 1 83 ? -18.244 -0.953 13.907 1.00 95.56 83 TYR A O 1
ATOM 629 N N . THR A 1 84 ? -16.046 -0.629 13.615 1.00 94.81 84 THR A N 1
ATOM 630 C CA . THR A 1 84 ? -16.050 -0.905 12.174 1.00 94.81 84 THR A CA 1
ATOM 631 C C . THR A 1 84 ? -14.992 -1.945 11.887 1.00 94.81 84 THR A C 1
ATOM 633 O O . THR A 1 84 ? -13.896 -1.827 12.418 1.00 94.81 84 THR A O 1
ATOM 636 N N . THR A 1 85 ? -15.298 -2.953 11.078 1.00 93.44 85 THR A N 1
ATOM 637 C CA . THR A 1 85 ? -14.326 -3.987 10.710 1.00 93.44 85 THR A CA 1
ATOM 638 C C . THR A 1 85 ? -14.526 -4.434 9.270 1.00 93.44 85 THR A C 1
ATOM 640 O O . THR A 1 85 ? -15.655 -4.546 8.790 1.00 93.44 85 THR A O 1
ATOM 643 N N . THR A 1 86 ? -13.413 -4.682 8.586 1.00 93.81 86 THR A N 1
ATOM 644 C CA . THR A 1 86 ? -13.359 -5.371 7.290 1.00 93.81 86 THR A CA 1
ATOM 645 C C . THR A 1 86 ? -12.713 -6.751 7.403 1.00 93.81 86 THR A C 1
ATOM 647 O O . THR A 1 86 ? -12.589 -7.430 6.392 1.00 93.81 86 THR A O 1
ATOM 650 N N . ALA A 1 87 ? -12.254 -7.134 8.599 1.00 86.50 87 ALA A N 1
ATOM 651 C CA . ALA A 1 87 ? -11.625 -8.424 8.845 1.00 86.50 87 ALA A CA 1
ATOM 652 C C . ALA A 1 87 ? -12.686 -9.525 8.949 1.00 86.50 87 ALA A C 1
ATOM 654 O O . ALA A 1 87 ? -13.775 -9.291 9.476 1.00 86.50 87 ALA A O 1
ATOM 655 N N . GLU A 1 88 ? -12.347 -10.713 8.455 1.00 85.06 88 GLU A N 1
ATOM 656 C CA . GLU A 1 88 ? -13.198 -11.912 8.508 1.00 85.06 88 GLU A CA 1
ATOM 657 C C . GLU A 1 88 ? -12.704 -12.923 9.558 1.00 85.06 88 GLU A C 1
ATOM 659 O O . GLU A 1 88 ? -13.418 -13.858 9.901 1.00 85.06 88 GLU A O 1
ATOM 664 N N . ASP A 1 89 ? -11.501 -12.723 10.099 1.00 87.31 89 ASP A N 1
ATOM 665 C CA . ASP A 1 89 ? -10.771 -13.621 10.995 1.00 87.31 89 ASP A CA 1
ATOM 666 C C . ASP A 1 89 ? -10.514 -12.977 12.367 1.00 87.31 89 ASP A C 1
ATOM 668 O O . ASP A 1 89 ? -9.386 -12.873 12.851 1.00 87.31 89 ASP A O 1
ATOM 672 N N . LEU A 1 90 ? -11.580 -12.519 13.023 1.00 92.88 90 LEU A N 1
ATOM 673 C CA . LEU A 1 90 ? -11.459 -11.907 14.344 1.00 92.88 90 LEU A CA 1
ATOM 674 C C . LEU A 1 90 ? -11.210 -12.959 15.431 1.00 92.88 90 LEU A C 1
ATOM 676 O O . LEU A 1 90 ? -11.814 -14.031 15.462 1.00 92.88 90 LEU A O 1
ATOM 680 N N . ALA A 1 91 ? -10.356 -12.600 16.383 1.00 94.06 91 ALA A N 1
ATOM 681 C CA . ALA A 1 91 ? -10.146 -13.333 17.622 1.00 94.06 91 ALA A CA 1
ATOM 682 C C . ALA A 1 91 ? -10.091 -12.350 18.793 1.00 94.06 91 ALA A C 1
ATOM 684 O O . ALA A 1 91 ? -9.742 -11.178 18.616 1.00 94.06 91 ALA A O 1
ATOM 685 N N . LEU A 1 92 ? -10.460 -12.830 19.977 1.00 94.62 92 LEU A N 1
ATOM 686 C CA . LEU A 1 92 ? -10.388 -12.079 21.222 1.00 94.62 92 LEU A CA 1
ATOM 687 C C . LEU A 1 92 ? -9.150 -12.529 21.996 1.00 94.62 92 LEU A C 1
ATOM 689 O O . LEU A 1 92 ? -9.044 -13.700 22.352 1.00 94.62 92 LEU A O 1
ATOM 693 N N . GLY A 1 93 ? -8.229 -11.619 22.290 1.00 91.25 93 GLY A N 1
ATOM 694 C CA . GLY A 1 93 ? -6.972 -11.971 22.948 1.00 91.25 93 GLY A CA 1
ATOM 695 C C . GLY A 1 93 ? -6.488 -10.956 23.969 1.00 91.25 93 GLY A C 1
ATOM 696 O O . GLY A 1 93 ? -6.864 -9.791 23.925 1.00 91.25 93 GLY A O 1
ATOM 697 N N . GLY A 1 94 ? -5.664 -11.414 24.907 1.00 88.06 94 GLY A N 1
ATOM 698 C CA . GLY A 1 94 ? -4.863 -10.564 25.785 1.00 88.06 94 GLY A CA 1
ATOM 699 C C . GLY A 1 94 ? -3.461 -10.335 25.211 1.00 88.06 94 GLY A C 1
ATOM 700 O O . GLY A 1 94 ? -3.229 -10.454 24.010 1.00 88.06 94 GLY A O 1
ATOM 701 N N . PHE A 1 95 ? -2.496 -10.033 26.081 1.00 86.12 95 PHE A N 1
ATOM 702 C CA . PHE A 1 95 ? -1.096 -9.834 25.684 1.00 86.12 95 PHE A CA 1
ATOM 703 C C . PHE A 1 95 ? -0.437 -11.091 25.082 1.00 86.12 95 PHE A C 1
ATOM 705 O O . PHE A 1 95 ? 0.304 -10.986 24.108 1.00 86.12 95 PHE A O 1
ATOM 712 N N . ASP A 1 96 ? -0.696 -12.269 25.655 1.00 84.69 96 ASP A N 1
ATOM 713 C CA . ASP A 1 96 ? -0.095 -13.557 25.271 1.00 84.69 96 ASP A CA 1
ATOM 714 C C . ASP A 1 96 ? -1.132 -14.679 25.080 1.00 84.69 96 ASP A C 1
ATOM 716 O O . ASP A 1 96 ? -0.789 -15.860 24.994 1.00 84.69 96 ASP A O 1
ATOM 720 N N . SER A 1 97 ? -2.410 -14.311 24.999 1.00 85.88 97 SER A N 1
ATOM 721 C CA . SER A 1 97 ? -3.533 -15.230 24.871 1.00 85.88 97 SER A CA 1
ATOM 722 C C . SER A 1 97 ? -4.419 -14.826 23.697 1.00 85.88 97 SER A C 1
ATOM 724 O O . SER A 1 97 ? -4.537 -13.650 23.363 1.00 85.88 97 SER A O 1
ATOM 726 N N . SER A 1 98 ? -5.060 -15.805 23.066 1.00 90.75 98 SER A N 1
ATOM 727 C CA . SER A 1 98 ? -6.072 -15.568 22.042 1.00 90.75 98 SER A CA 1
ATOM 728 C C . SER A 1 98 ? -7.086 -16.702 22.057 1.00 90.75 98 SER A C 1
ATOM 730 O O . SER A 1 98 ? -6.723 -17.870 22.216 1.00 90.75 98 SER A O 1
ATOM 732 N N . VAL A 1 99 ? -8.359 -16.347 21.928 1.00 92.19 99 VAL A N 1
ATOM 733 C CA . VAL A 1 99 ? -9.502 -17.251 21.885 1.00 92.19 99 VAL A CA 1
ATOM 734 C C . VAL A 1 99 ? -10.378 -16.846 20.702 1.00 92.19 99 VAL A C 1
ATOM 736 O O . VAL A 1 99 ? -10.669 -15.670 20.484 1.00 92.19 99 VAL A O 1
ATOM 739 N N . GLY A 1 100 ? -10.794 -17.830 19.914 1.00 89.00 100 GLY A N 1
ATOM 740 C CA . GLY A 1 100 ? -11.570 -17.608 18.705 1.00 89.00 100 GLY A CA 1
ATOM 741 C C . GLY A 1 100 ? -11.767 -18.898 17.906 1.00 89.00 100 GLY A C 1
ATOM 742 O O . GLY A 1 100 ? -11.373 -19.974 18.375 1.00 89.00 100 GLY A O 1
ATOM 743 N N . PRO A 1 101 ? -12.358 -18.801 16.706 1.00 93.50 101 PRO A N 1
ATOM 744 C CA . PRO A 1 101 ? -12.716 -17.557 16.009 1.00 93.50 101 PRO A CA 1
ATOM 745 C C . PRO A 1 101 ? -13.909 -16.817 16.639 1.00 93.50 101 PRO A C 1
ATOM 747 O O . PRO A 1 101 ? -14.686 -17.399 17.393 1.00 93.50 101 PRO A O 1
ATOM 750 N N . VAL A 1 102 ? -14.031 -15.522 16.342 1.00 94.81 102 VAL A N 1
ATOM 751 C CA . VAL A 1 102 ? -15.218 -14.696 16.601 1.00 94.81 102 VAL A CA 1
ATOM 752 C C . VAL A 1 102 ? -15.809 -14.319 15.245 1.00 94.81 102 VAL A C 1
ATOM 754 O O . VAL A 1 102 ? -15.381 -13.346 14.630 1.00 94.81 102 VAL A O 1
ATOM 757 N N . ASP A 1 103 ? -16.799 -15.083 14.783 1.00 94.38 103 ASP A N 1
ATOM 758 C CA . ASP A 1 103 ? -17.356 -14.986 13.423 1.00 94.38 103 ASP A CA 1
ATOM 759 C C . ASP A 1 103 ? -18.313 -13.783 13.243 1.00 94.38 103 ASP A C 1
ATOM 761 O O . ASP A 1 103 ? -19.471 -13.918 12.846 1.00 94.38 103 ASP A O 1
ATOM 765 N N . LEU A 1 104 ? -17.849 -12.572 13.570 1.00 95.12 104 LEU A N 1
ATOM 766 C CA . LEU A 1 104 ? -18.580 -11.326 13.331 1.00 95.12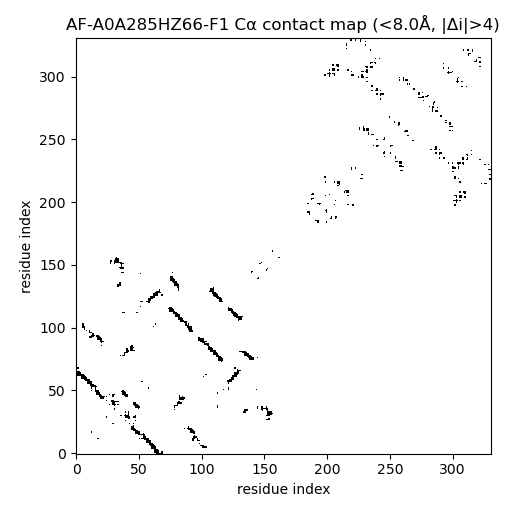 104 LEU A CA 1
ATOM 767 C C . LEU A 1 104 ? -18.388 -10.891 11.865 1.00 95.12 104 LEU A C 1
ATOM 769 O O . LEU A 1 104 ? -17.261 -10.588 11.475 1.00 95.12 104 LEU A O 1
ATOM 773 N N . PRO A 1 105 ? -19.457 -10.778 11.053 1.00 94.62 105 PRO A N 1
ATOM 774 C CA . PRO A 1 105 ? -19.316 -10.384 9.652 1.00 94.62 105 PRO A CA 1
ATOM 775 C C . PRO A 1 105 ? -18.736 -8.967 9.486 1.00 94.62 105 PRO A C 1
ATOM 777 O O . PRO A 1 105 ? -19.055 -8.094 10.301 1.00 94.62 105 PRO A O 1
ATOM 780 N N . PRO A 1 106 ? -17.991 -8.675 8.401 1.00 95.56 106 PRO A N 1
ATOM 781 C CA . PRO A 1 106 ? -17.556 -7.319 8.073 1.00 95.56 106 PRO A CA 1
ATOM 782 C C . PRO A 1 106 ? -18.710 -6.311 8.073 1.00 95.56 106 PRO A C 1
ATOM 784 O O . PRO A 1 106 ? -19.790 -6.573 7.535 1.00 95.56 106 PRO A O 1
ATOM 787 N N . GLY A 1 107 ? -18.498 -5.138 8.668 1.00 94.94 107 GLY A N 1
ATOM 788 C CA . GLY A 1 107 ? -19.553 -4.138 8.780 1.00 94.94 107 GLY A CA 1
ATOM 789 C C . GLY A 1 107 ? -19.305 -3.033 9.801 1.00 94.94 107 GLY A C 1
ATOM 790 O O . GLY A 1 107 ? -18.203 -2.838 10.315 1.00 94.94 107 GLY A O 1
ATOM 791 N N . VAL A 1 108 ? -20.379 -2.287 10.066 1.00 96.88 108 VAL A N 1
ATOM 792 C CA . VAL A 1 108 ? -20.434 -1.182 11.029 1.00 96.88 108 VAL A CA 1
ATOM 793 C C . VAL A 1 108 ? -21.424 -1.551 12.125 1.00 96.88 108 VAL A C 1
ATOM 795 O O . VAL A 1 108 ? -22.610 -1.760 11.857 1.00 96.88 108 VAL A O 1
ATOM 798 N N . TYR A 1 109 ? -20.937 -1.600 13.358 1.00 97.31 109 TYR A N 1
ATOM 799 C CA . TYR A 1 109 ? -21.693 -2.043 14.517 1.00 97.31 109 TYR A CA 1
ATOM 800 C C . TYR A 1 109 ? -21.610 -1.025 15.642 1.00 97.31 109 TYR A C 1
ATOM 802 O O . TYR A 1 109 ? -20.583 -0.393 15.886 1.00 97.31 109 TYR A O 1
ATOM 810 N N . ARG A 1 110 ? -22.689 -0.932 16.404 1.00 97.81 110 ARG A N 1
ATOM 811 C CA . ARG A 1 110 ? -22.615 -0.475 17.782 1.00 97.81 110 ARG A CA 1
ATOM 812 C C . ARG A 1 110 ? -22.130 -1.650 18.621 1.00 97.81 110 ARG A C 1
ATOM 814 O O . ARG A 1 110 ? -22.763 -2.704 18.600 1.00 97.81 110 ARG A O 1
ATOM 821 N N . ALA A 1 111 ? -21.022 -1.461 19.325 1.00 97.69 111 ALA A N 1
ATOM 822 C CA . ALA A 1 111 ? -20.497 -2.420 20.284 1.00 97.69 111 ALA A CA 1
ATOM 823 C C . ALA A 1 111 ? -20.833 -1.934 21.696 1.00 97.69 111 ALA A C 1
ATOM 825 O O . ALA A 1 111 ? -20.534 -0.787 22.030 1.00 97.69 111 ALA A O 1
ATOM 826 N N . ARG A 1 112 ? -21.464 -2.775 22.515 1.00 98.12 112 ARG A N 1
ATOM 827 C CA . ARG A 1 112 ? -21.715 -2.526 23.939 1.00 98.12 112 ARG A CA 1
ATOM 828 C C . ARG A 1 112 ? -20.830 -3.441 24.761 1.00 98.12 112 ARG A C 1
ATOM 830 O O . ARG A 1 112 ? -20.953 -4.656 24.643 1.00 98.12 112 ARG A O 1
ATOM 837 N N . TYR A 1 113 ? -19.987 -2.847 25.592 1.00 97.56 113 TYR A N 1
ATOM 838 C CA . TYR A 1 113 ? -19.149 -3.559 26.543 1.00 97.56 113 TYR A CA 1
ATOM 839 C C . TYR A 1 113 ? -19.734 -3.407 27.943 1.00 97.56 113 TYR A C 1
ATOM 841 O O . TYR A 1 113 ? -19.921 -2.285 28.423 1.00 97.56 113 TYR A O 1
ATOM 849 N N . CYS A 1 114 ? -20.050 -4.538 28.567 1.00 96.19 114 CYS A N 1
ATOM 850 C CA . CYS A 1 114 ? -20.629 -4.617 29.898 1.00 96.19 114 CYS A CA 1
ATOM 851 C C . CYS A 1 114 ? -19.690 -5.377 30.840 1.00 96.19 114 CYS A C 1
ATOM 853 O O . CYS A 1 114 ? -19.261 -6.485 30.518 1.00 96.19 114 CYS A O 1
ATOM 855 N N . ALA A 1 115 ? -19.452 -4.823 32.028 1.00 93.06 115 ALA A N 1
ATOM 856 C CA . ALA A 1 115 ? -18.705 -5.463 33.108 1.00 93.06 115 ALA A CA 1
ATOM 857 C C . ALA A 1 115 ? -19.604 -5.681 34.339 1.00 93.06 115 ALA A C 1
ATOM 859 O O . ALA A 1 115 ? -20.404 -4.811 34.707 1.00 93.06 115 ALA A O 1
ATOM 860 N N . ALA A 1 116 ? -19.512 -6.865 34.950 1.00 87.94 116 ALA A N 1
ATOM 861 C CA . ALA A 1 116 ? -20.239 -7.228 36.171 1.00 87.94 116 ALA A CA 1
ATOM 862 C C . ALA A 1 116 ? -19.370 -7.047 37.437 1.00 87.94 116 ALA A C 1
ATOM 864 O O . ALA A 1 116 ? -18.154 -6.920 37.343 1.00 87.94 116 ALA A O 1
ATOM 865 N N . ASP A 1 117 ? -20.004 -7.016 38.620 1.00 69.19 117 ASP A N 1
ATOM 866 C CA . ASP A 1 117 ? -19.345 -6.677 39.893 1.00 69.19 117 ASP A CA 1
ATOM 867 C C . ASP A 1 117 ? -18.164 -7.593 40.271 1.00 69.19 117 ASP A C 1
ATOM 869 O O . ASP A 1 117 ? -18.202 -8.818 40.154 1.00 69.19 117 ASP A O 1
ATOM 873 N N . MET A 1 118 ? -17.135 -6.951 40.814 1.00 60.94 118 MET A N 1
ATOM 874 C CA . MET A 1 118 ? -15.734 -7.349 40.797 1.00 60.94 118 MET A CA 1
ATOM 875 C C . MET A 1 118 ? -15.249 -7.771 42.187 1.00 60.94 118 MET A C 1
ATOM 877 O O . MET A 1 118 ? -14.347 -7.190 42.799 1.00 60.94 118 MET A O 1
ATOM 881 N N . ARG A 1 119 ? -15.911 -8.799 42.734 1.00 49.97 119 ARG A N 1
ATOM 882 C CA . ARG A 1 119 ? -15.436 -9.597 43.880 1.00 49.97 119 ARG A CA 1
ATOM 883 C C . ARG A 1 119 ? -15.871 -11.056 43.742 1.00 49.97 119 ARG A C 1
ATOM 885 O O . ARG A 1 119 ? -16.740 -11.516 44.479 1.00 49.97 119 ARG A O 1
ATOM 892 N N . GLY A 1 120 ? -15.227 -11.788 42.832 1.00 53.19 120 GLY A N 1
ATOM 893 C CA . GLY A 1 120 ? -15.212 -13.257 42.847 1.00 53.19 120 GLY A CA 1
ATOM 894 C C . GLY A 1 120 ? -15.491 -13.953 41.514 1.00 53.19 120 GLY A C 1
ATOM 895 O O . GLY A 1 120 ? -15.058 -15.089 41.367 1.00 53.19 120 GLY A O 1
ATOM 896 N N . GLU A 1 121 ? -16.146 -13.294 40.551 1.00 60.84 121 GLU A N 1
ATOM 897 C CA . GLU A 1 121 ? -16.411 -13.831 39.203 1.00 60.84 121 GLU A CA 1
ATOM 898 C C . GLU A 1 121 ? -16.393 -12.700 38.157 1.00 60.84 121 GLU A C 1
ATOM 900 O O . GLU A 1 121 ? -17.429 -12.110 37.841 1.00 60.84 121 GLU A O 1
ATOM 905 N N . ASP A 1 122 ? -15.210 -12.393 37.623 1.00 80.94 122 ASP A N 1
ATOM 906 C CA . ASP A 1 122 ? -15.017 -11.419 36.544 1.00 80.94 122 ASP A CA 1
ATOM 907 C C . ASP A 1 122 ? -15.698 -11.893 35.259 1.00 80.94 122 ASP A C 1
ATOM 909 O O . ASP A 1 122 ? -15.251 -12.841 34.602 1.00 80.94 122 ASP A O 1
ATOM 913 N N . ARG A 1 123 ? -16.804 -11.232 34.908 1.00 91.00 123 ARG A N 1
ATOM 914 C CA . ARG A 1 123 ? -17.613 -11.557 33.734 1.00 91.00 123 ARG A CA 1
ATOM 915 C C . ARG A 1 123 ? -17.832 -10.324 32.880 1.00 91.00 123 ARG A C 1
ATOM 917 O O . ARG A 1 123 ? -18.266 -9.281 33.376 1.00 91.00 123 ARG A O 1
ATOM 924 N N . TYR A 1 124 ? -17.599 -10.499 31.588 1.00 94.94 124 TYR A N 1
ATOM 925 C CA . TYR A 1 124 ? -17.704 -9.457 30.584 1.00 94.94 124 TYR A CA 1
ATOM 926 C C . TYR A 1 124 ? -18.613 -9.909 29.448 1.00 94.94 124 TYR A C 1
ATOM 928 O O . TYR A 1 124 ? -18.589 -11.066 29.021 1.00 94.94 124 TYR A O 1
ATOM 936 N N . LEU A 1 125 ? -19.418 -8.980 28.950 1.00 96.50 125 LEU A N 1
ATOM 937 C CA . LEU A 1 125 ? -20.301 -9.198 27.815 1.00 96.50 125 LEU A CA 1
ATOM 938 C C . LEU A 1 125 ? -20.026 -8.140 26.754 1.00 96.50 125 LEU A C 1
ATOM 940 O O . LEU A 1 125 ? -20.021 -6.942 27.040 1.00 96.50 125 LEU A O 1
ATOM 944 N N . LEU A 1 126 ? -19.836 -8.599 25.525 1.00 97.62 126 LEU A N 1
ATOM 945 C CA . LEU A 1 126 ? -19.659 -7.766 24.351 1.00 97.62 126 LEU A CA 1
ATOM 946 C C . LEU A 1 126 ? -20.807 -8.023 23.375 1.00 97.62 126 LEU A C 1
ATOM 948 O O . LEU A 1 126 ? -20.973 -9.136 22.884 1.00 97.62 126 LEU A O 1
ATOM 952 N N . GLN A 1 127 ? -21.615 -7.004 23.099 1.00 98.12 127 GLN A N 1
ATOM 953 C CA . GLN A 1 127 ? -22.777 -7.125 22.216 1.00 98.12 127 GLN A CA 1
ATOM 954 C C . GLN A 1 127 ? -22.625 -6.238 20.989 1.00 98.12 127 GLN A C 1
ATOM 956 O O . GLN A 1 127 ? -22.324 -5.053 21.120 1.00 98.12 127 GLN A O 1
ATOM 961 N N . PHE A 1 128 ? -22.920 -6.785 19.817 1.00 98.06 128 PHE A N 1
ATOM 962 C CA . PHE A 1 128 ? -22.901 -6.078 18.543 1.00 98.06 128 PHE A CA 1
ATOM 963 C C . PHE A 1 128 ? -24.298 -5.978 17.946 1.00 98.06 128 PHE A C 1
ATOM 965 O O . PHE A 1 128 ? -25.059 -6.944 17.963 1.00 98.06 128 PHE A O 1
ATOM 972 N N . TRP A 1 129 ? -24.635 -4.829 17.367 1.00 98.06 129 TRP A N 1
ATOM 973 C CA . TRP A 1 129 ? -25.782 -4.701 16.467 1.00 98.06 129 TRP A CA 1
ATOM 974 C C . TRP A 1 129 ? -25.543 -3.613 15.419 1.00 98.06 129 TRP A C 1
ATOM 976 O O . TRP A 1 129 ? -24.822 -2.651 15.696 1.00 98.06 129 TRP A O 1
ATOM 986 N N . PRO A 1 130 ? -26.143 -3.715 14.220 1.00 96.81 130 PRO A N 1
ATOM 987 C CA . PRO A 1 130 ? -26.028 -2.672 13.207 1.00 96.81 130 PRO A CA 1
ATOM 988 C C . PRO A 1 130 ? -26.639 -1.359 13.710 1.00 96.81 130 PRO A C 1
ATOM 990 O O . PRO A 1 130 ? -27.850 -1.262 13.920 1.00 96.81 130 PRO A O 1
ATOM 993 N N . ALA A 1 131 ? -25.800 -0.349 13.929 1.00 93.50 131 ALA A N 1
ATOM 994 C CA . ALA A 1 131 ? -26.206 0.998 14.319 1.00 93.50 131 ALA A CA 1
ATOM 995 C C . ALA A 1 131 ? -25.039 1.983 14.160 1.00 93.50 131 ALA A C 1
ATOM 997 O O . ALA A 1 131 ? -23.878 1.593 14.053 1.00 93.50 131 ALA A O 1
ATOM 998 N N . THR A 1 132 ? -25.364 3.275 14.152 1.00 91.31 132 THR A N 1
ATOM 999 C CA . THR A 1 132 ? -24.402 4.382 14.094 1.00 91.31 132 THR A CA 1
ATOM 1000 C C . THR A 1 132 ? -24.531 5.272 15.331 1.00 91.31 132 THR A C 1
ATOM 1002 O O . THR A 1 132 ? -25.492 5.167 16.094 1.00 91.31 132 THR A O 1
ATOM 1005 N N . GLY A 1 133 ? -23.559 6.158 15.548 1.00 88.62 133 GLY A N 1
ATOM 1006 C CA . GLY A 1 133 ? -23.591 7.152 16.620 1.00 88.62 133 GLY A CA 1
ATOM 1007 C C . GLY A 1 133 ? -22.214 7.406 17.214 1.00 88.62 133 GLY A C 1
ATOM 1008 O O . GLY A 1 133 ? -21.242 6.756 16.844 1.00 88.62 133 GLY A O 1
ATOM 1009 N N . VAL A 1 134 ? -22.152 8.352 18.148 1.00 89.62 134 VAL A N 1
ATOM 1010 C CA . VAL A 1 134 ? -20.953 8.597 18.960 1.00 89.62 134 VAL A CA 1
ATOM 1011 C C . VAL A 1 134 ? -20.883 7.603 20.110 1.00 89.62 134 VAL A C 1
ATOM 1013 O O . VAL A 1 134 ? -21.909 7.026 20.505 1.00 89.62 134 VAL A O 1
ATOM 1016 N N . ASP A 1 135 ? -19.687 7.393 20.641 1.00 94.12 135 ASP A N 1
ATOM 1017 C CA . ASP A 1 135 ? -19.533 6.581 21.832 1.00 94.12 135 ASP A CA 1
ATOM 1018 C C . ASP A 1 135 ? -20.196 7.245 23.052 1.00 94.12 135 ASP A C 1
ATOM 1020 O O . ASP A 1 135 ? -20.457 8.453 23.073 1.00 94.12 135 ASP A O 1
ATOM 1024 N N . ARG A 1 136 ? -20.572 6.439 24.046 1.00 95.88 136 ARG A N 1
ATOM 1025 C CA . ARG A 1 136 ? -21.200 6.933 25.276 1.00 95.88 136 ARG A CA 1
ATOM 1026 C C . ARG A 1 136 ? -20.948 6.008 26.457 1.00 95.88 136 ARG A C 1
ATOM 1028 O O . ARG A 1 136 ? -20.912 4.788 26.314 1.00 95.88 136 ARG A O 1
ATOM 1035 N N . ILE A 1 137 ? -20.911 6.604 27.642 1.00 97.12 137 ILE A N 1
ATOM 1036 C CA . ILE A 1 137 ? -21.016 5.894 28.917 1.00 97.12 137 ILE A CA 1
ATOM 1037 C C . ILE A 1 137 ? -22.511 5.711 29.208 1.00 97.12 137 ILE A C 1
ATOM 1039 O O . ILE A 1 137 ? -23.237 6.691 29.378 1.00 97.12 137 ILE A O 1
ATOM 1043 N N . VAL A 1 138 ? -22.992 4.468 29.207 1.00 96.94 138 VAL A N 1
ATOM 1044 C CA . VAL A 1 138 ? -24.404 4.134 29.470 1.00 96.94 138 VAL A CA 1
ATOM 1045 C C . VAL A 1 138 ? -24.652 3.988 30.967 1.00 96.94 138 VAL A C 1
ATOM 1047 O O . VAL A 1 138 ? -25.681 4.436 31.474 1.00 96.94 138 VAL A O 1
ATOM 1050 N N . ARG A 1 139 ? -23.709 3.368 31.680 1.00 96.44 139 ARG A N 1
ATOM 1051 C CA . ARG A 1 139 ? -23.763 3.156 33.128 1.00 96.44 139 ARG A CA 1
ATOM 1052 C C . ARG A 1 139 ? -22.341 3.153 33.686 1.00 96.44 139 ARG A C 1
ATOM 1054 O O . ARG A 1 139 ? -21.475 2.499 33.121 1.00 96.44 139 ARG A O 1
ATOM 1061 N N . GLN A 1 140 ? -22.128 3.875 34.783 1.00 95.06 140 GLN A N 1
ATOM 1062 C CA . GLN A 1 140 ? -20.872 3.894 35.533 1.00 95.06 140 GLN A CA 1
ATOM 1063 C C . GLN A 1 140 ? -21.197 3.620 37.001 1.00 95.06 140 GLN A C 1
ATOM 1065 O O . GLN A 1 140 ? -21.845 4.437 37.661 1.00 95.06 140 GLN A O 1
ATOM 1070 N N . GLY A 1 141 ? -20.772 2.467 37.493 1.00 91.75 141 GLY A N 1
ATOM 1071 C CA . GLY A 1 141 ? -20.999 2.002 38.851 1.00 91.75 141 GLY A CA 1
ATOM 1072 C C . GLY A 1 141 ? -19.720 1.691 39.624 1.00 91.75 141 GLY A C 1
ATOM 1073 O O . GLY A 1 141 ? -19.795 1.670 40.857 1.00 91.75 141 GLY A O 1
ATOM 1074 N N . SER A 1 142 ? -18.580 1.419 38.978 1.00 90.69 142 SER A N 1
ATOM 1075 C CA . SER A 1 142 ? -17.312 1.106 39.660 1.00 90.69 142 SER A CA 1
ATOM 1076 C C . SER A 1 142 ? -16.332 2.283 39.710 1.00 90.69 142 SER A C 1
ATOM 1078 O O . SER A 1 142 ? -16.331 3.178 38.861 1.00 90.69 142 SER A O 1
ATOM 1080 N N . ASP A 1 143 ? -15.477 2.284 40.740 1.00 91.62 143 ASP A N 1
ATOM 1081 C CA . ASP A 1 143 ? -14.378 3.252 40.858 1.00 91.62 143 ASP A CA 1
ATOM 1082 C C . ASP A 1 143 ? -13.321 3.027 39.767 1.00 91.62 143 ASP A C 1
ATOM 1084 O O . ASP A 1 143 ? -12.674 3.978 39.330 1.00 91.62 143 ASP A O 1
ATOM 1088 N N . TYR A 1 144 ? -13.176 1.785 39.294 1.00 90.38 144 TYR A N 1
ATOM 1089 C CA . TYR A 1 144 ? -12.295 1.437 38.183 1.00 90.38 144 TYR A CA 1
ATOM 1090 C C . TYR A 1 144 ? -12.778 2.068 36.875 1.00 90.38 144 TYR A C 1
ATOM 1092 O O . TYR A 1 144 ? -12.007 2.750 36.200 1.00 90.38 144 TYR A O 1
ATOM 1100 N N . ALA A 1 145 ? -14.068 1.932 36.553 1.00 92.25 145 ALA A N 1
ATOM 1101 C CA . ALA A 1 145 ? -14.673 2.607 35.410 1.00 92.25 145 ALA A CA 1
ATOM 1102 C C . ALA A 1 145 ? -14.515 4.127 35.517 1.00 92.25 145 ALA A C 1
ATOM 1104 O O . ALA A 1 145 ? -14.060 4.780 34.580 1.00 92.25 145 ALA A O 1
ATOM 1105 N N . ALA A 1 146 ? -14.797 4.695 36.694 1.00 93.56 146 ALA A N 1
ATOM 1106 C CA . ALA A 1 146 ? -14.625 6.124 36.949 1.00 93.56 146 ALA A CA 1
ATOM 1107 C C . ALA A 1 146 ? -13.170 6.608 36.791 1.00 93.56 146 ALA A C 1
ATOM 1109 O O . ALA A 1 146 ? -12.937 7.766 36.436 1.00 93.56 146 ALA A O 1
ATOM 1110 N N . TYR A 1 147 ? -12.183 5.763 37.097 1.00 92.44 147 TYR A N 1
ATOM 1111 C CA . TYR A 1 147 ? -10.772 6.048 36.854 1.00 92.44 147 TYR A CA 1
ATOM 1112 C C . TYR A 1 147 ? -10.479 6.084 35.352 1.00 92.44 147 TYR A C 1
ATOM 1114 O O . TYR A 1 147 ? -10.025 7.111 34.849 1.00 92.44 147 TYR A O 1
ATOM 1122 N N . TRP A 1 148 ? -10.827 5.028 34.620 1.00 92.56 148 TRP A N 1
ATOM 1123 C CA . TRP A 1 148 ? -10.523 4.942 33.194 1.00 92.56 148 TRP A CA 1
ATOM 1124 C C . TRP A 1 148 ? -11.306 5.931 32.338 1.00 92.56 148 TRP A C 1
ATOM 1126 O O . TRP A 1 148 ? -10.742 6.472 31.401 1.00 92.56 148 TRP A O 1
ATOM 1136 N N . HIS A 1 149 ? -12.552 6.272 32.672 1.00 93.19 149 HIS A N 1
ATOM 1137 C CA . HIS A 1 149 ? -13.279 7.348 31.980 1.00 93.19 149 HIS A CA 1
ATOM 1138 C C . HIS A 1 149 ? -12.605 8.719 32.102 1.00 93.19 149 HIS A C 1
ATOM 1140 O O . HIS A 1 149 ? -12.849 9.592 31.275 1.00 93.19 149 HIS A O 1
ATOM 1146 N N . ARG A 1 150 ? -11.782 8.922 33.134 1.00 91.31 150 ARG A N 1
ATOM 1147 C CA . ARG A 1 150 ? -11.045 10.167 33.352 1.00 91.31 150 ARG A CA 1
ATOM 1148 C C . ARG A 1 150 ? -9.667 10.144 32.696 1.00 91.31 150 ARG A C 1
ATOM 1150 O O . ARG A 1 150 ? -9.285 11.150 32.114 1.00 91.31 150 ARG A O 1
ATOM 1157 N N . GLU A 1 151 ? -8.939 9.038 32.833 1.00 85.88 151 GLU A N 1
ATOM 1158 C CA . GLU A 1 151 ? -7.526 8.951 32.433 1.00 85.88 151 GLU A CA 1
ATOM 1159 C C . GLU A 1 151 ? -7.313 8.312 31.053 1.00 85.88 151 GLU A C 1
ATOM 1161 O O . GLU A 1 151 ? -6.318 8.599 30.402 1.00 85.88 151 GLU A O 1
ATOM 1166 N N . GLY A 1 152 ? -8.215 7.431 30.612 1.00 78.31 152 GLY A N 1
ATOM 1167 C CA . GLY A 1 152 ? -8.061 6.650 29.381 1.00 78.31 152 GLY A CA 1
ATOM 1168 C C . GLY A 1 152 ? -8.285 7.434 28.080 1.00 78.31 152 GLY A C 1
ATOM 1169 O O . GLY A 1 152 ? -7.525 7.231 27.135 1.00 78.31 152 GLY A O 1
ATOM 1170 N N . PRO A 1 153 ? -9.306 8.313 27.985 1.00 81.81 153 PRO A N 1
ATOM 1171 C CA . PRO A 1 153 ? -9.562 9.083 26.777 1.00 81.81 153 PRO A CA 1
ATOM 1172 C C . PRO A 1 153 ? -8.430 10.034 26.393 1.00 81.81 153 PRO A C 1
ATOM 1174 O O . PRO A 1 153 ? -8.250 11.107 26.969 1.00 81.81 153 PRO A O 1
ATOM 1177 N N . GLU A 1 154 ? -7.734 9.685 25.323 1.00 84.81 154 GLU A N 1
ATOM 1178 C CA . GLU A 1 154 ? -6.866 10.603 24.603 1.00 84.81 154 GLU A CA 1
ATOM 1179 C C . GLU A 1 154 ? -7.705 11.563 23.742 1.00 84.81 154 GLU A C 1
ATOM 1181 O O . GLU A 1 154 ? -8.644 11.123 23.071 1.00 84.81 154 GLU A O 1
ATOM 1186 N N . PRO A 1 155 ? -7.399 12.871 23.686 1.00 84.94 155 PRO A N 1
ATOM 1187 C CA . PRO A 1 155 ? -8.149 13.795 22.847 1.00 84.94 155 PRO A CA 1
ATOM 1188 C C . PRO A 1 155 ? -7.990 13.458 21.359 1.00 84.94 155 PRO A C 1
ATOM 1190 O O . PRO A 1 155 ? -6.939 12.994 20.897 1.00 84.94 155 PRO A O 1
ATOM 1193 N N . THR A 1 156 ? -9.041 13.741 20.582 1.00 86.19 156 THR A N 1
ATOM 1194 C CA . THR A 1 156 ? -8.972 13.711 19.118 1.00 86.19 156 THR A CA 1
ATOM 1195 C C . THR A 1 156 ? -7.851 14.627 18.649 1.00 86.19 156 THR A C 1
ATOM 1197 O O . THR A 1 156 ? -7.763 15.772 19.097 1.00 86.19 156 THR A O 1
ATOM 1200 N N . LEU A 1 157 ? -7.035 14.148 17.706 1.00 85.31 157 LEU A N 1
ATOM 1201 C CA . LEU A 1 157 ? -6.017 14.986 17.083 1.00 85.31 157 LEU A CA 1
ATOM 1202 C C . LEU A 1 157 ? -6.662 16.229 16.479 1.00 85.31 157 LEU A C 1
ATOM 1204 O O . LEU A 1 157 ? -7.661 16.158 15.752 1.00 85.31 157 LEU A O 1
ATOM 1208 N N . THR A 1 158 ? -6.052 17.375 16.740 1.00 90.69 158 THR A N 1
ATOM 1209 C CA . THR A 1 158 ? -6.399 18.601 16.036 1.00 90.69 158 THR A CA 1
ATOM 1210 C C . THR A 1 158 ? -6.076 18.458 14.549 1.00 90.69 158 THR A C 1
ATOM 1212 O O . THR A 1 158 ? -5.263 17.633 14.119 1.00 90.69 158 THR A O 1
ATOM 1215 N N . ARG A 1 159 ? -6.705 19.304 13.728 1.00 87.50 159 ARG A N 1
ATOM 1216 C CA . ARG A 1 159 ? -6.443 19.341 12.284 1.00 87.50 159 ARG A CA 1
ATOM 1217 C C . ARG A 1 159 ? -4.956 19.545 11.973 1.00 87.50 159 ARG A C 1
ATOM 1219 O O . ARG A 1 159 ? -4.453 18.931 11.034 1.00 87.50 159 ARG A O 1
ATOM 1226 N N . ASP A 1 160 ? -4.279 20.383 12.752 1.00 92.19 160 ASP A N 1
ATOM 1227 C CA . ASP A 1 160 ? -2.874 20.727 12.537 1.00 92.19 160 ASP A CA 1
ATOM 1228 C C . ASP A 1 160 ? -1.945 19.566 12.917 1.00 92.19 160 ASP A C 1
ATOM 1230 O O . ASP A 1 160 ? -1.017 19.254 12.171 1.00 92.19 160 ASP A O 1
ATOM 1234 N N . GLU A 1 161 ? -2.233 18.854 14.010 1.00 89.12 161 GLU A N 1
ATOM 1235 C CA . GLU A 1 161 ? -1.486 17.649 14.399 1.00 89.12 161 GLU A CA 1
ATOM 1236 C C . GLU A 1 161 ? -1.652 16.522 13.375 1.00 89.12 161 GLU A C 1
ATOM 1238 O O . GLU A 1 161 ? -0.670 15.883 12.987 1.00 89.12 161 GLU A O 1
ATOM 1243 N N . LEU A 1 162 ? -2.878 16.304 12.884 1.00 86.56 162 LEU A N 1
ATOM 1244 C CA . LEU A 1 162 ? -3.137 15.320 11.835 1.00 86.56 162 LEU A CA 1
ATOM 1245 C C . LEU A 1 162 ? -2.403 15.686 10.539 1.00 86.56 162 LEU A C 1
ATOM 1247 O O . LEU A 1 162 ? -1.772 14.827 9.921 1.00 86.56 162 LEU A O 1
ATOM 1251 N N . ALA A 1 163 ? -2.437 16.961 10.142 1.00 85.38 163 ALA A N 1
ATOM 1252 C CA . ALA A 1 163 ? -1.691 17.446 8.985 1.00 85.38 163 ALA A CA 1
ATOM 1253 C C . ALA A 1 163 ? -0.176 17.240 9.157 1.00 85.38 163 ALA A C 1
ATOM 1255 O O . ALA A 1 163 ? 0.488 16.803 8.215 1.00 85.38 163 ALA A O 1
ATOM 1256 N N . GLY A 1 164 ? 0.355 17.483 10.359 1.00 93.25 164 GLY A N 1
ATOM 1257 C CA . GLY A 1 164 ? 1.752 17.228 10.708 1.00 93.25 164 GLY A CA 1
ATOM 1258 C C . GLY A 1 164 ? 2.140 15.754 10.577 1.00 93.25 164 GLY A C 1
ATOM 1259 O O . GLY A 1 164 ? 3.136 15.446 9.921 1.00 93.25 164 GLY A O 1
ATOM 1260 N N . ARG A 1 165 ? 1.330 14.830 11.116 1.00 85.62 165 ARG A N 1
ATOM 1261 C CA . ARG A 1 165 ? 1.562 13.378 10.978 1.00 85.62 165 ARG A CA 1
ATOM 1262 C C . ARG A 1 165 ? 1.531 12.928 9.516 1.00 85.62 165 ARG A C 1
ATOM 1264 O O . ARG A 1 165 ? 2.408 12.185 9.085 1.00 85.62 165 ARG A O 1
ATOM 1271 N N . VAL A 1 166 ? 0.566 13.408 8.730 1.00 84.56 166 VAL A N 1
ATOM 1272 C CA . VAL A 1 166 ? 0.486 13.093 7.292 1.00 84.56 166 VAL A CA 1
ATOM 1273 C C . VAL A 1 166 ? 1.709 13.622 6.538 1.00 84.56 166 VAL A C 1
ATOM 1275 O O . VAL A 1 166 ? 2.230 12.937 5.658 1.00 84.56 166 VAL A O 1
ATOM 1278 N N . ALA A 1 167 ? 2.186 14.824 6.868 1.00 91.94 167 ALA A N 1
ATOM 1279 C CA . ALA A 1 167 ? 3.388 15.389 6.263 1.00 91.94 167 ALA A CA 1
ATOM 1280 C C . ALA A 1 167 ? 4.651 14.583 6.616 1.00 91.94 167 ALA A C 1
ATOM 1282 O O . ALA A 1 167 ? 5.461 14.326 5.728 1.00 91.94 167 ALA A O 1
ATOM 1283 N N . ASP A 1 168 ? 4.796 14.141 7.869 1.00 91.94 168 ASP A N 1
ATOM 1284 C CA . ASP A 1 168 ? 5.904 13.274 8.296 1.00 91.94 168 ASP A CA 1
ATOM 1285 C C . ASP A 1 168 ? 5.893 11.933 7.551 1.00 91.94 168 ASP A C 1
ATOM 1287 O O . ASP A 1 168 ? 6.908 11.542 6.981 1.00 91.94 168 ASP A O 1
ATOM 1291 N N . LEU A 1 169 ? 4.736 11.270 7.460 1.00 85.31 169 LEU A N 1
ATOM 1292 C CA . LEU A 1 169 ? 4.607 10.015 6.711 1.00 85.31 169 LEU A CA 1
ATOM 1293 C C . LEU A 1 169 ? 4.971 10.184 5.231 1.00 85.31 169 LEU A C 1
ATOM 1295 O O . LEU A 1 169 ? 5.675 9.347 4.670 1.00 85.31 169 LEU A O 1
ATOM 1299 N N . ARG A 1 170 ? 4.531 11.279 4.599 1.00 89.38 170 ARG A N 1
ATOM 1300 C CA . ARG A 1 170 ? 4.896 11.594 3.207 1.00 89.38 170 ARG A CA 1
ATOM 1301 C C . ARG A 1 170 ? 6.389 11.830 3.045 1.00 89.38 170 ARG A C 1
ATOM 1303 O O . ARG A 1 170 ? 6.962 11.329 2.086 1.00 89.38 170 ARG A O 1
ATOM 1310 N N . ARG A 1 171 ? 7.009 12.565 3.972 1.00 94.12 171 ARG A N 1
ATOM 1311 C CA . ARG A 1 171 ? 8.455 12.800 3.962 1.00 94.12 171 ARG A CA 1
ATOM 1312 C C . ARG A 1 171 ? 9.218 11.483 4.074 1.00 94.12 171 ARG A C 1
ATOM 1314 O O . ARG A 1 171 ? 10.032 11.211 3.207 1.00 94.12 171 ARG A O 1
ATOM 1321 N N . ARG A 1 172 ? 8.906 10.646 5.068 1.00 92.12 172 ARG A N 1
ATOM 1322 C CA . ARG A 1 172 ? 9.578 9.348 5.262 1.00 92.12 172 ARG A CA 1
ATOM 1323 C C . ARG A 1 172 ? 9.426 8.430 4.056 1.00 92.12 172 ARG A C 1
ATOM 1325 O O . ARG A 1 172 ? 10.360 7.731 3.686 1.00 92.12 172 ARG A O 1
ATOM 1332 N N . ARG A 1 173 ? 8.242 8.432 3.437 1.00 87.38 173 ARG A N 1
ATOM 1333 C CA . ARG A 1 173 ? 8.003 7.683 2.205 1.00 87.38 173 ARG A CA 1
ATOM 1334 C C . ARG A 1 173 ? 8.890 8.189 1.067 1.00 87.38 173 ARG A C 1
ATOM 1336 O O . ARG A 1 173 ? 9.521 7.368 0.422 1.00 87.38 173 ARG A O 1
ATOM 1343 N N . ALA A 1 174 ? 8.950 9.503 0.861 1.00 89.75 174 ALA A N 1
ATOM 1344 C CA . ALA A 1 174 ? 9.786 10.102 -0.176 1.00 89.75 174 ALA A CA 1
ATOM 1345 C C . ALA A 1 174 ? 11.285 9.867 0.075 1.00 89.75 174 ALA A C 1
ATOM 1347 O O . ALA A 1 174 ? 12.017 9.600 -0.865 1.00 89.75 174 ALA A O 1
ATOM 1348 N N . GLU A 1 175 ? 11.737 9.929 1.330 1.00 92.44 175 GLU A N 1
ATOM 1349 C CA . GLU A 1 175 ? 13.118 9.603 1.717 1.00 92.44 175 GLU A CA 1
ATOM 1350 C C . GLU A 1 175 ? 13.455 8.142 1.403 1.00 92.44 175 GLU A C 1
ATOM 1352 O O . GLU A 1 175 ? 14.516 7.870 0.851 1.00 92.44 175 GLU A O 1
ATOM 1357 N N . ARG A 1 176 ? 12.542 7.208 1.698 1.00 87.38 176 ARG A N 1
ATOM 1358 C CA . ARG A 1 176 ? 12.720 5.794 1.353 1.00 87.38 176 ARG A CA 1
ATOM 1359 C C . ARG A 1 176 ? 12.736 5.573 -0.159 1.00 87.38 176 ARG A C 1
ATOM 1361 O O . ARG A 1 176 ? 13.633 4.907 -0.642 1.00 87.38 176 ARG A O 1
ATOM 1368 N N . GLU A 1 177 ? 11.778 6.143 -0.890 1.00 82.44 177 GLU A N 1
ATOM 1369 C CA . GLU A 1 177 ? 11.719 6.036 -2.357 1.00 82.44 177 GLU A CA 1
ATOM 1370 C C . GLU A 1 177 ? 12.974 6.638 -3.015 1.00 82.44 177 GLU A C 1
ATOM 1372 O O . GLU A 1 177 ? 13.478 6.095 -3.990 1.00 82.44 177 GLU A O 1
ATOM 1377 N N . ALA A 1 178 ? 13.514 7.734 -2.467 1.00 83.44 178 ALA A N 1
ATOM 1378 C CA . ALA A 1 178 ? 14.770 8.314 -2.935 1.00 83.44 178 ALA A CA 1
ATOM 1379 C C . ALA A 1 178 ? 15.978 7.411 -2.640 1.00 83.44 178 ALA A C 1
ATOM 1381 O O . ALA A 1 178 ? 16.835 7.273 -3.504 1.00 83.44 178 ALA A O 1
ATOM 1382 N N . GLY A 1 179 ? 16.031 6.792 -1.455 1.00 88.12 179 GLY A N 1
ATOM 1383 C CA . GLY A 1 179 ? 17.073 5.823 -1.107 1.00 88.12 179 GLY A CA 1
ATOM 1384 C C . GLY A 1 179 ? 17.026 4.573 -1.986 1.00 88.12 179 GLY A C 1
ATOM 1385 O O . GLY A 1 179 ? 18.051 4.176 -2.516 1.00 88.12 179 GLY A O 1
ATOM 1386 N N . GLU A 1 180 ? 15.833 4.016 -2.219 1.00 85.88 180 GLU A N 1
ATOM 1387 C CA . GLU A 1 180 ? 15.622 2.884 -3.134 1.00 85.88 180 GLU A CA 1
ATOM 1388 C C . GLU A 1 180 ? 16.080 3.232 -4.565 1.00 85.88 180 GLU A C 1
ATOM 1390 O O . GLU A 1 180 ? 16.752 2.431 -5.205 1.00 85.88 180 GLU A O 1
ATOM 1395 N N . ALA A 1 181 ? 15.783 4.442 -5.056 1.00 80.75 181 ALA A N 1
ATOM 1396 C CA . ALA A 1 181 ? 16.233 4.889 -6.378 1.00 80.75 181 ALA A CA 1
ATOM 1397 C C . ALA A 1 181 ? 17.754 5.135 -6.457 1.00 80.75 181 ALA A C 1
ATOM 1399 O O . ALA A 1 181 ? 18.359 4.934 -7.509 1.00 80.75 181 ALA A O 1
ATOM 1400 N N . GLU A 1 182 ? 18.377 5.601 -5.371 1.00 85.25 182 GLU A N 1
ATOM 1401 C CA . GLU A 1 182 ? 19.834 5.758 -5.280 1.00 85.25 182 GLU A CA 1
ATOM 1402 C C . GLU A 1 182 ? 20.535 4.393 -5.266 1.00 85.25 182 GLU A C 1
ATOM 1404 O O . GLU A 1 182 ? 21.491 4.204 -6.014 1.00 85.25 182 GLU A O 1
ATOM 1409 N N . GLU A 1 183 ? 20.017 3.435 -4.492 1.00 87.50 183 GLU A N 1
ATOM 1410 C CA . GLU A 1 183 ? 20.485 2.044 -4.469 1.00 87.50 183 GLU A CA 1
ATOM 1411 C C . GLU A 1 183 ? 20.332 1.379 -5.844 1.00 87.50 183 GLU A C 1
ATOM 1413 O O . GLU A 1 183 ? 21.278 0.771 -6.333 1.00 87.50 183 GLU A O 1
ATOM 1418 N N . GLU A 1 184 ? 19.193 1.557 -6.521 1.00 86.50 184 GLU A N 1
ATOM 1419 C CA . GLU A 1 184 ? 18.978 1.027 -7.873 1.00 86.50 184 GLU A CA 1
ATOM 1420 C C . GLU A 1 184 ? 19.992 1.600 -8.878 1.00 86.50 184 GLU A C 1
ATOM 1422 O O . GLU A 1 184 ? 20.547 0.867 -9.697 1.00 86.50 184 GLU A O 1
ATOM 1427 N N . LEU A 1 185 ? 20.285 2.903 -8.813 1.00 85.44 185 LEU A N 1
ATOM 1428 C CA . LEU A 1 185 ? 21.321 3.506 -9.654 1.00 85.44 185 LEU A CA 1
ATOM 1429 C C . LEU A 1 185 ? 22.715 2.959 -9.324 1.00 85.44 185 LEU A C 1
ATOM 1431 O O . LEU A 1 185 ? 23.474 2.668 -10.249 1.00 85.44 185 LEU A O 1
ATOM 1435 N N . ASP A 1 186 ? 23.053 2.809 -8.044 1.00 87.88 186 ASP A N 1
ATOM 1436 C CA . ASP A 1 186 ? 24.327 2.225 -7.611 1.00 87.88 186 ASP A CA 1
ATOM 1437 C C . ASP A 1 186 ? 24.484 0.784 -8.122 1.00 87.88 186 ASP A C 1
ATOM 1439 O O . ASP A 1 186 ? 25.534 0.433 -8.659 1.00 87.88 186 ASP A O 1
ATOM 1443 N N . GLU A 1 187 ? 23.420 -0.020 -8.060 1.00 87.44 187 GLU A N 1
ATOM 1444 C CA . GLU A 1 187 ? 23.381 -1.386 -8.591 1.00 87.44 187 GLU A CA 1
ATOM 1445 C C . GLU A 1 187 ? 23.531 -1.425 -10.117 1.00 87.44 187 GLU A C 1
ATOM 1447 O O . GLU A 1 187 ? 24.311 -2.220 -10.646 1.00 87.44 187 GLU A O 1
ATOM 1452 N N . ILE A 1 188 ? 22.812 -0.561 -10.843 1.00 87.75 188 ILE A N 1
ATOM 1453 C CA . ILE A 1 188 ? 22.862 -0.499 -12.310 1.00 87.75 188 ILE A CA 1
ATOM 1454 C C . ILE A 1 188 ? 24.267 -0.118 -12.801 1.00 87.75 188 ILE A C 1
ATOM 1456 O O . ILE A 1 188 ? 24.757 -0.678 -13.790 1.00 87.75 188 ILE A O 1
ATOM 1460 N N . TRP A 1 189 ? 24.896 0.848 -12.132 1.00 87.25 189 TRP A N 1
ATOM 1461 C CA . TRP A 1 189 ? 26.180 1.430 -12.528 1.00 87.25 189 TRP A CA 1
ATOM 1462 C C . TRP A 1 189 ? 27.381 0.857 -11.760 1.00 87.25 189 TRP A C 1
ATOM 1464 O O . TRP A 1 189 ? 28.501 1.312 -11.977 1.00 87.25 189 TRP A O 1
ATOM 1474 N N . GLU A 1 190 ? 27.168 -0.141 -10.896 1.00 86.88 190 GLU A N 1
ATOM 1475 C CA . GLU A 1 190 ? 28.186 -0.789 -10.051 1.00 86.88 190 GLU A CA 1
ATOM 1476 C C . GLU A 1 190 ? 29.073 0.218 -9.278 1.00 86.88 190 GLU A C 1
ATOM 1478 O O . GLU A 1 190 ? 30.280 0.020 -9.123 1.00 86.88 190 GLU A O 1
ATOM 1483 N N . GLY A 1 191 ? 28.477 1.317 -8.805 1.00 82.94 191 GLY A N 1
ATOM 1484 C CA . GLY A 1 191 ? 29.164 2.398 -8.084 1.00 82.94 191 GLY A CA 1
ATOM 1485 C C . GLY A 1 191 ? 29.752 3.524 -8.942 1.00 82.94 191 GLY A C 1
ATOM 1486 O O . GLY A 1 191 ? 30.099 4.577 -8.403 1.00 82.94 191 GLY A O 1
ATOM 1487 N N . ASP A 1 192 ? 29.813 3.370 -10.267 1.00 85.19 192 ASP A N 1
ATOM 1488 C CA . ASP A 1 192 ? 30.340 4.379 -11.200 1.00 85.19 192 ASP A CA 1
ATOM 1489 C C . ASP A 1 192 ? 29.205 5.199 -11.851 1.00 85.19 192 ASP A C 1
ATOM 1491 O O . ASP A 1 192 ? 29.096 5.314 -13.076 1.00 85.19 192 ASP A O 1
ATOM 1495 N N . VAL A 1 193 ? 28.324 5.768 -11.020 1.00 85.50 193 VAL A N 1
ATOM 1496 C CA . VAL A 1 193 ? 27.134 6.518 -11.464 1.00 85.50 193 VAL A CA 1
ATOM 1497 C C . VAL A 1 193 ? 27.529 7.831 -12.174 1.00 85.50 193 VAL A C 1
ATOM 1499 O O . VAL A 1 193 ? 28.186 8.680 -11.565 1.00 85.50 193 VAL A O 1
ATOM 1502 N N . PRO A 1 194 ? 27.094 8.079 -13.428 1.00 87.12 194 PRO A N 1
ATOM 1503 C CA . PRO A 1 194 ? 27.414 9.315 -14.139 1.00 87.12 194 PRO A CA 1
ATOM 1504 C C . PRO A 1 194 ? 26.723 10.560 -13.563 1.00 87.12 194 PRO A C 1
ATOM 1506 O O . PRO A 1 194 ? 25.535 10.548 -13.227 1.00 87.12 194 PRO A O 1
ATOM 1509 N N . ASP A 1 195 ? 27.430 11.694 -13.575 1.00 86.56 195 ASP A N 1
ATOM 1510 C CA . ASP A 1 195 ? 26.864 12.990 -13.170 1.00 86.56 195 ASP A CA 1
ATOM 1511 C C . ASP A 1 195 ? 25.741 13.466 -14.116 1.00 86.56 195 ASP A C 1
ATOM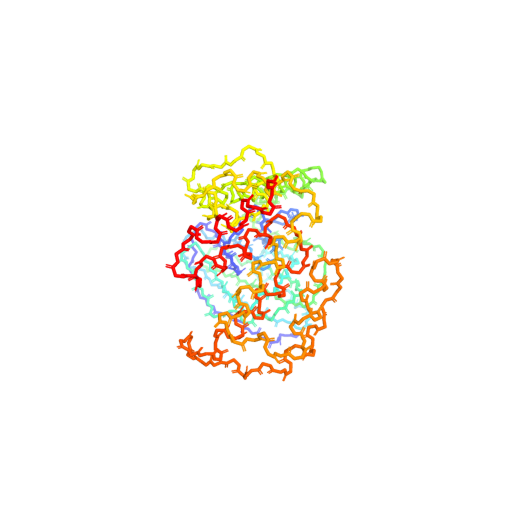 1513 O O . ASP A 1 195 ? 24.792 14.129 -13.679 1.00 86.56 195 ASP A O 1
ATOM 1517 N N . ASP A 1 196 ? 25.812 13.118 -15.408 1.00 87.44 196 ASP A N 1
ATOM 1518 C CA . ASP A 1 196 ? 24.831 13.539 -16.414 1.00 87.44 196 ASP A CA 1
ATOM 1519 C C . ASP A 1 196 ? 23.468 12.848 -16.184 1.00 87.44 196 ASP A C 1
ATOM 1521 O O . ASP A 1 196 ? 23.375 11.619 -16.272 1.00 87.44 196 ASP A O 1
ATOM 1525 N N . PRO A 1 197 ? 22.382 13.606 -15.922 1.00 87.50 197 PRO A N 1
ATOM 1526 C CA . PRO A 1 197 ? 21.058 13.029 -15.700 1.00 87.50 197 PRO A CA 1
ATOM 1527 C C . PRO A 1 197 ? 20.539 12.245 -16.910 1.00 87.50 197 PRO A C 1
ATOM 1529 O O . PRO A 1 197 ? 19.844 11.252 -16.719 1.00 87.50 197 PRO A O 1
ATOM 1532 N N . ARG A 1 198 ? 20.925 12.616 -18.141 1.00 87.38 198 ARG A N 1
ATOM 1533 C CA . ARG A 1 198 ? 20.524 11.891 -19.358 1.00 87.38 198 ARG A CA 1
ATOM 1534 C C . ARG A 1 198 ? 21.057 10.460 -19.355 1.00 87.38 198 ARG A C 1
ATOM 1536 O O . ARG A 1 198 ? 20.379 9.561 -19.838 1.00 87.38 198 ARG A O 1
ATOM 1543 N N . LEU A 1 199 ? 22.267 10.259 -18.828 1.00 87.56 199 LEU A N 1
ATOM 1544 C CA . LEU A 1 199 ? 22.894 8.942 -18.725 1.00 87.56 199 LEU A CA 1
ATOM 1545 C C . LEU A 1 199 ? 22.224 8.109 -17.634 1.00 87.56 199 LEU A C 1
ATOM 1547 O O . LEU A 1 199 ? 21.869 6.964 -17.891 1.00 87.56 199 LEU A O 1
ATOM 1551 N N . ARG A 1 200 ? 21.965 8.701 -16.462 1.00 87.88 200 ARG A N 1
ATOM 1552 C CA . ARG A 1 200 ? 21.246 8.027 -15.367 1.00 87.88 200 ARG A CA 1
ATOM 1553 C C . ARG A 1 200 ? 19.850 7.563 -15.786 1.00 87.88 200 ARG A C 1
ATOM 1555 O O . ARG A 1 200 ? 19.478 6.430 -15.506 1.00 87.88 200 ARG A O 1
ATOM 1562 N N . GLU A 1 201 ? 19.114 8.403 -16.514 1.00 88.25 201 GLU A N 1
ATOM 1563 C CA . GLU A 1 201 ? 17.776 8.085 -17.035 1.00 88.25 201 GLU A CA 1
ATOM 1564 C C . GLU A 1 201 ? 17.786 7.021 -18.147 1.00 88.25 201 GLU A C 1
ATOM 1566 O O . GLU A 1 201 ? 16.768 6.375 -18.383 1.00 88.25 201 GLU A O 1
ATOM 1571 N N . ALA A 1 202 ? 18.918 6.808 -18.830 1.00 89.38 202 ALA A N 1
ATOM 1572 C CA . ALA A 1 202 ? 19.032 5.818 -19.904 1.00 89.38 202 ALA A CA 1
ATOM 1573 C C . ALA A 1 202 ? 19.125 4.362 -19.396 1.00 89.38 202 ALA A C 1
ATOM 1575 O O . ALA A 1 202 ? 19.042 3.427 -20.197 1.00 89.38 202 ALA A O 1
ATOM 1576 N N . GLY A 1 203 ? 19.252 4.171 -18.079 1.00 87.81 203 GLY A N 1
ATOM 1577 C CA . GLY A 1 203 ? 19.035 2.895 -17.401 1.00 87.81 203 GLY A CA 1
ATOM 1578 C C . GLY A 1 203 ? 20.072 1.807 -17.699 1.00 87.81 203 GLY A C 1
ATOM 1579 O O . GLY A 1 203 ? 21.209 2.064 -18.101 1.00 87.81 203 GLY A O 1
ATOM 1580 N N . TRP A 1 204 ? 19.661 0.555 -17.481 1.00 89.56 204 TRP A N 1
ATOM 1581 C CA . TRP A 1 204 ? 20.538 -0.623 -17.470 1.00 89.56 204 TRP A CA 1
ATOM 1582 C C . TRP A 1 204 ? 21.364 -0.831 -18.747 1.00 89.56 204 TRP A C 1
ATOM 1584 O O . TRP A 1 204 ? 22.543 -1.194 -18.682 1.00 89.56 204 TRP A O 1
ATOM 1594 N N . TYR A 1 205 ? 20.778 -0.594 -19.923 1.00 91.56 205 TYR A N 1
ATOM 1595 C CA . TYR A 1 205 ? 21.486 -0.782 -21.190 1.00 91.56 205 TYR A CA 1
ATOM 1596 C C . TYR A 1 205 ? 22.573 0.272 -21.415 1.00 91.56 205 TYR A C 1
ATOM 1598 O O . TYR A 1 205 ? 23.633 -0.060 -21.950 1.00 91.56 205 TYR A O 1
ATOM 1606 N N . ALA A 1 206 ? 22.361 1.513 -20.966 1.00 93.50 206 ALA A N 1
ATOM 1607 C CA . ALA A 1 206 ? 23.392 2.545 -21.013 1.00 93.50 206 ALA A CA 1
ATOM 1608 C C . ALA A 1 206 ? 24.550 2.220 -20.065 1.00 93.50 206 ALA A C 1
ATOM 1610 O O . ALA A 1 206 ? 25.700 2.305 -20.485 1.00 93.50 206 ALA A O 1
ATOM 1611 N N . ALA A 1 207 ? 24.263 1.755 -18.846 1.00 92.38 207 ALA A N 1
ATOM 1612 C CA . ALA A 1 207 ? 25.291 1.297 -17.908 1.00 92.38 207 ALA A CA 1
ATOM 1613 C C . ALA A 1 207 ? 26.083 0.091 -18.435 1.00 92.38 207 ALA A C 1
ATOM 1615 O O . ALA A 1 207 ? 27.308 0.030 -18.323 1.00 92.38 207 ALA A O 1
ATOM 1616 N N . SER A 1 208 ? 25.396 -0.858 -19.073 1.00 91.31 208 SER A N 1
ATOM 1617 C CA . SER A 1 208 ? 26.039 -2.019 -19.696 1.00 91.31 208 SER A CA 1
ATOM 1618 C C . SER A 1 208 ? 26.949 -1.620 -20.857 1.00 91.31 208 SER A C 1
ATOM 1620 O O . SER A 1 208 ? 28.071 -2.118 -20.955 1.00 91.31 208 SER A O 1
ATOM 1622 N N . LEU A 1 209 ? 26.503 -0.693 -21.711 1.00 93.31 209 LEU A N 1
ATOM 1623 C CA . LEU A 1 209 ? 27.312 -0.185 -22.817 1.00 93.31 209 LEU A CA 1
ATOM 1624 C C . LEU A 1 209 ? 28.469 0.693 -22.324 1.00 93.31 209 LEU A C 1
ATOM 1626 O O . LEU A 1 209 ? 29.558 0.626 -22.886 1.00 93.31 209 LEU A O 1
ATOM 1630 N N . TRP A 1 210 ? 28.269 1.454 -21.247 1.00 92.44 210 TRP A N 1
ATOM 1631 C CA . TRP A 1 210 ? 29.300 2.275 -20.609 1.00 92.44 210 TRP A CA 1
ATOM 1632 C C . TRP A 1 210 ? 30.485 1.437 -20.130 1.00 92.44 210 TRP A C 1
ATOM 1634 O O . TRP A 1 210 ? 31.631 1.821 -20.337 1.00 92.44 210 TRP A O 1
ATOM 1644 N N . ARG A 1 211 ? 30.235 0.245 -19.576 1.00 89.06 211 ARG A N 1
ATOM 1645 C CA . ARG A 1 211 ? 31.297 -0.703 -19.188 1.00 89.06 211 ARG A CA 1
ATOM 1646 C C . ARG A 1 211 ? 32.143 -1.189 -20.371 1.00 89.06 211 ARG A C 1
ATOM 1648 O O . ARG A 1 211 ? 33.293 -1.578 -20.177 1.00 89.06 211 ARG A O 1
ATOM 1655 N N . LEU A 1 212 ? 31.584 -1.185 -21.582 1.00 91.38 212 LEU A N 1
ATOM 1656 C CA . LEU A 1 212 ? 32.290 -1.579 -22.802 1.00 91.38 212 LEU A CA 1
ATOM 1657 C C . LEU A 1 212 ? 33.012 -0.391 -23.448 1.00 91.38 212 LEU A C 1
ATOM 1659 O O . LEU A 1 212 ? 34.180 -0.513 -23.816 1.00 91.38 212 LEU A O 1
ATOM 1663 N N . ASP A 1 213 ? 32.320 0.739 -23.604 1.00 92.75 213 ASP A N 1
ATOM 1664 C CA . ASP A 1 213 ? 32.855 1.959 -24.210 1.00 92.75 213 ASP A CA 1
ATOM 1665 C C . ASP A 1 213 ? 32.064 3.213 -23.768 1.00 92.75 213 ASP A C 1
ATOM 1667 O O . ASP A 1 213 ? 31.047 3.555 -24.388 1.00 92.75 213 ASP A O 1
ATOM 1671 N N . PRO A 1 214 ? 32.545 3.953 -22.749 1.00 91.56 214 PRO A N 1
ATOM 1672 C CA . PRO A 1 214 ? 31.921 5.199 -22.302 1.00 91.56 214 PRO A CA 1
ATOM 1673 C C . PRO A 1 214 ? 31.790 6.249 -23.412 1.00 91.56 214 PRO A C 1
ATOM 1675 O O . PRO A 1 214 ? 30.788 6.959 -23.481 1.00 91.56 214 PRO A O 1
ATOM 1678 N N . ALA A 1 215 ? 32.761 6.317 -24.332 1.00 92.81 215 ALA A N 1
ATOM 1679 C CA . ALA A 1 215 ? 32.794 7.344 -25.370 1.00 92.81 215 ALA A CA 1
ATOM 1680 C C . ALA A 1 215 ? 31.645 7.183 -26.376 1.00 92.81 215 ALA A C 1
ATOM 1682 O O . ALA A 1 215 ? 31.158 8.172 -26.923 1.00 92.81 215 ALA A O 1
ATOM 1683 N N . ILE A 1 216 ? 31.178 5.951 -26.612 1.00 94.75 216 ILE A N 1
ATOM 1684 C CA . ILE A 1 216 ? 29.991 5.709 -27.443 1.00 94.75 216 ILE A CA 1
ATOM 1685 C C . ILE A 1 216 ? 28.727 6.199 -26.742 1.00 94.75 216 ILE A C 1
ATOM 1687 O O . ILE A 1 216 ? 27.885 6.820 -27.391 1.00 94.75 216 ILE A O 1
ATOM 1691 N N . VAL A 1 217 ? 28.584 5.946 -25.441 1.00 94.50 217 VAL A N 1
ATOM 1692 C CA . VAL A 1 217 ? 27.401 6.386 -24.690 1.00 94.50 217 VAL A CA 1
ATOM 1693 C C . VAL A 1 217 ? 27.346 7.914 -24.639 1.00 94.50 217 VAL A C 1
ATOM 1695 O O . VAL A 1 217 ? 26.301 8.496 -24.929 1.00 94.50 217 VAL A O 1
ATOM 1698 N N . GLU A 1 218 ? 28.478 8.571 -24.381 1.00 93.12 218 GLU A N 1
ATOM 1699 C CA . GLU A 1 218 ? 28.603 10.033 -24.450 1.00 93.12 218 GLU A CA 1
ATOM 1700 C C . GLU A 1 218 ? 28.257 10.562 -25.850 1.00 93.12 218 GLU A C 1
ATOM 1702 O O . GLU A 1 218 ? 27.448 11.482 -25.990 1.00 93.12 218 GLU A O 1
ATOM 1707 N N . ALA A 1 219 ? 28.793 9.944 -26.907 1.00 94.88 219 ALA A N 1
ATOM 1708 C CA . ALA A 1 219 ? 28.499 10.342 -28.280 1.00 94.88 219 ALA A CA 1
ATOM 1709 C C . ALA A 1 219 ? 27.014 10.156 -28.648 1.00 94.88 219 ALA A C 1
ATOM 1711 O O . ALA A 1 219 ? 26.466 10.969 -29.392 1.00 94.88 219 ALA A O 1
ATOM 1712 N N . LEU A 1 220 ? 26.334 9.134 -28.117 1.00 95.19 220 LEU A N 1
ATOM 1713 C CA . LEU A 1 220 ? 24.888 8.933 -28.284 1.00 95.19 220 LEU A CA 1
ATOM 1714 C C . LEU A 1 220 ? 24.052 9.945 -27.485 1.00 95.19 220 LEU A C 1
ATOM 1716 O O . LEU A 1 220 ? 22.989 10.373 -27.952 1.00 95.19 220 LEU A O 1
ATOM 1720 N N . ALA A 1 221 ? 24.517 10.344 -26.299 1.00 93.44 221 ALA A N 1
ATOM 1721 C CA . ALA A 1 221 ? 23.895 11.399 -25.498 1.00 93.44 221 ALA A CA 1
ATOM 1722 C C . ALA A 1 221 ? 23.954 12.755 -26.222 1.00 93.44 221 ALA A C 1
ATOM 1724 O O . ALA A 1 221 ? 22.968 13.503 -26.224 1.00 93.44 221 ALA A O 1
ATOM 1725 N N . GLU A 1 222 ? 25.080 13.038 -26.879 1.00 94.00 222 GLU A N 1
ATOM 1726 C CA . GLU A 1 222 ? 25.307 14.251 -27.673 1.00 94.00 222 GLU A CA 1
ATOM 1727 C C . GLU A 1 222 ? 24.691 14.187 -29.078 1.00 94.00 222 GLU A C 1
ATOM 1729 O O . GLU A 1 222 ? 24.361 15.220 -29.670 1.00 94.00 222 GLU A O 1
ATOM 1734 N N . ALA A 1 223 ? 24.471 12.988 -29.619 1.00 92.19 223 ALA A N 1
ATOM 1735 C CA . ALA A 1 223 ? 23.748 12.821 -30.868 1.00 92.19 223 ALA A CA 1
ATOM 1736 C C . ALA A 1 223 ? 22.321 13.365 -30.715 1.00 92.19 223 ALA A C 1
ATOM 1738 O O . ALA A 1 223 ? 21.577 12.961 -29.831 1.00 92.19 223 ALA A O 1
ATOM 1739 N N . GLY A 1 224 ? 21.884 14.261 -31.601 1.00 90.69 224 GLY A N 1
ATOM 1740 C CA . GLY A 1 224 ? 20.467 14.637 -31.648 1.00 90.69 224 GLY A CA 1
ATOM 1741 C C . GLY A 1 224 ? 19.577 13.426 -31.962 1.00 90.69 224 GLY A C 1
ATOM 1742 O O . GLY A 1 224 ? 20.059 12.403 -32.449 1.00 90.69 224 GLY A O 1
ATOM 1743 N N . ASP A 1 225 ? 18.260 13.552 -31.780 1.00 92.06 225 ASP A N 1
ATOM 1744 C CA . ASP A 1 225 ? 17.315 12.434 -31.960 1.00 92.06 225 ASP A CA 1
ATOM 1745 C C . ASP A 1 225 ? 17.448 11.718 -33.310 1.00 92.06 225 ASP A C 1
ATOM 1747 O O . ASP A 1 225 ? 17.293 10.505 -33.409 1.00 92.06 225 ASP A O 1
ATOM 1751 N N . ARG A 1 226 ? 17.776 12.467 -34.370 1.00 92.50 226 ARG A N 1
ATOM 1752 C CA . ARG A 1 226 ? 18.026 11.902 -35.700 1.00 92.50 226 ARG A CA 1
ATOM 1753 C C . ARG A 1 226 ? 19.240 10.967 -35.719 1.00 92.50 226 ARG A C 1
ATOM 1755 O O . ARG A 1 226 ? 19.196 9.950 -36.401 1.00 92.50 226 ARG A O 1
ATOM 1762 N N . GLY A 1 227 ? 20.312 11.329 -35.015 1.00 94.31 227 GLY A N 1
ATOM 1763 C CA . GLY A 1 227 ? 21.519 10.512 -34.896 1.00 94.31 227 GLY A CA 1
ATOM 1764 C C . GLY A 1 227 ? 21.250 9.246 -34.090 1.00 94.31 227 GLY A C 1
ATOM 1765 O O . GLY A 1 227 ? 21.555 8.156 -34.569 1.00 94.31 227 GLY A O 1
ATOM 1766 N N . ARG A 1 228 ? 20.573 9.375 -32.940 1.00 95.69 228 ARG A N 1
ATOM 1767 C CA . ARG A 1 228 ? 20.145 8.223 -32.131 1.00 95.69 228 ARG A CA 1
ATOM 1768 C C . ARG A 1 228 ? 19.276 7.259 -32.929 1.00 95.69 228 ARG A C 1
ATOM 1770 O O . ARG A 1 228 ? 19.658 6.108 -33.079 1.00 95.69 228 ARG A O 1
ATOM 1777 N N . ARG A 1 229 ? 18.201 7.739 -33.565 1.00 95.69 229 ARG A N 1
ATOM 1778 C CA . ARG A 1 229 ? 17.329 6.901 -34.412 1.00 95.69 229 ARG A CA 1
ATOM 1779 C C . ARG A 1 229 ? 18.071 6.219 -35.559 1.00 95.69 229 ARG A C 1
ATOM 1781 O O . ARG A 1 229 ? 17.754 5.082 -35.901 1.00 95.69 229 ARG A O 1
ATOM 1788 N N . ALA A 1 230 ? 19.058 6.889 -36.158 1.00 95.25 230 ALA A N 1
ATOM 1789 C CA . ALA A 1 230 ? 19.879 6.278 -37.197 1.00 95.25 230 ALA A CA 1
ATOM 1790 C C . ALA A 1 230 ? 20.699 5.102 -36.644 1.00 95.25 230 ALA A C 1
ATOM 1792 O O . ALA A 1 230 ? 20.696 4.037 -37.262 1.00 95.25 230 ALA A O 1
ATOM 1793 N N . VAL A 1 231 ? 21.350 5.278 -35.488 1.00 97.19 231 VAL A N 1
ATOM 1794 C CA . VAL A 1 231 ? 22.098 4.206 -34.811 1.00 97.19 231 VAL A CA 1
ATOM 1795 C C . VAL A 1 231 ? 21.167 3.082 -34.362 1.00 97.19 231 VAL A C 1
ATOM 1797 O O . VAL A 1 231 ? 21.453 1.927 -34.664 1.00 97.19 231 VAL A O 1
ATOM 1800 N N . THR A 1 232 ? 20.031 3.399 -33.733 1.00 97.12 232 THR A N 1
ATOM 1801 C CA . THR A 1 232 ? 19.013 2.422 -33.319 1.00 97.12 232 THR A CA 1
ATOM 1802 C C . THR A 1 232 ? 18.568 1.570 -34.503 1.00 97.12 232 THR A C 1
ATOM 1804 O O . THR A 1 232 ? 18.659 0.349 -34.449 1.00 97.12 232 THR A O 1
ATOM 1807 N N . ALA A 1 233 ? 18.165 2.189 -35.617 1.00 96.81 233 ALA A N 1
ATOM 1808 C CA . ALA A 1 233 ? 17.729 1.449 -36.798 1.00 96.81 233 ALA A CA 1
ATOM 1809 C C . ALA A 1 233 ? 18.850 0.596 -37.406 1.00 96.81 233 ALA A C 1
ATOM 1811 O O . ALA A 1 233 ? 18.596 -0.514 -37.860 1.00 96.81 233 ALA A O 1
ATOM 1812 N N . TRP A 1 234 ? 20.090 1.088 -37.419 1.00 97.12 234 TRP A N 1
ATOM 1813 C CA . TRP A 1 234 ? 21.232 0.302 -37.888 1.00 97.12 234 TRP A CA 1
ATOM 1814 C C . TRP A 1 234 ? 21.524 -0.906 -36.988 1.00 97.12 234 TRP A C 1
ATOM 1816 O O . TRP A 1 234 ? 21.824 -1.987 -37.491 1.00 97.12 234 TRP A O 1
ATOM 1826 N N . ALA A 1 235 ? 21.419 -0.747 -35.671 1.00 97.50 235 ALA A N 1
ATOM 1827 C CA . ALA A 1 235 ? 21.632 -1.836 -34.729 1.00 97.50 235 ALA A CA 1
ATOM 1828 C C . ALA A 1 235 ? 20.495 -2.872 -34.810 1.00 97.50 235 ALA A C 1
ATOM 1830 O O . ALA A 1 235 ? 20.768 -4.066 -34.928 1.00 97.50 235 ALA A O 1
ATOM 1831 N N . VAL A 1 236 ? 19.237 -2.422 -34.883 1.00 97.06 236 VAL A N 1
ATOM 1832 C CA . VAL A 1 236 ? 18.057 -3.283 -35.081 1.00 97.06 236 VAL A CA 1
ATOM 1833 C C . VAL A 1 236 ? 18.135 -4.050 -36.401 1.00 97.06 236 VAL A C 1
ATOM 1835 O O . VAL A 1 236 ? 17.823 -5.233 -36.431 1.00 97.06 236 VAL A O 1
ATOM 1838 N N . GLU A 1 237 ? 18.609 -3.432 -37.486 1.00 96.81 237 GLU A N 1
ATOM 1839 C CA . GLU A 1 237 ? 18.817 -4.117 -38.771 1.00 96.81 237 GLU A CA 1
ATOM 1840 C C . GLU A 1 237 ? 19.728 -5.346 -38.620 1.00 96.81 237 GLU A C 1
ATOM 1842 O O . GLU A 1 237 ? 19.455 -6.394 -39.199 1.00 96.81 237 GLU A O 1
ATOM 1847 N N . ARG A 1 238 ? 20.762 -5.261 -37.775 1.00 95.94 238 ARG A N 1
ATOM 1848 C CA . ARG A 1 238 ? 21.674 -6.383 -37.491 1.00 95.94 238 ARG A CA 1
ATOM 1849 C C . ARG A 1 238 ? 21.018 -7.459 -36.632 1.00 95.94 238 ARG A C 1
ATOM 1851 O O . ARG A 1 238 ? 21.251 -8.638 -36.870 1.00 95.94 238 ARG A O 1
ATOM 1858 N N . VAL A 1 239 ? 20.202 -7.056 -35.659 1.00 95.94 239 VAL A N 1
ATOM 1859 C CA . VAL A 1 239 ? 19.419 -7.980 -34.822 1.00 95.94 239 VAL A CA 1
ATOM 1860 C C . VAL A 1 239 ? 18.413 -8.761 -35.679 1.00 95.94 239 VAL A C 1
ATOM 1862 O O . VAL A 1 239 ? 18.294 -9.977 -35.542 1.00 95.94 239 VAL A O 1
ATOM 1865 N N . LEU A 1 240 ? 17.732 -8.088 -36.611 1.00 95.12 240 LEU A N 1
ATOM 1866 C CA . LEU A 1 240 ? 16.800 -8.722 -37.547 1.00 95.12 240 LEU A CA 1
ATOM 1867 C C . LEU A 1 240 ? 17.511 -9.631 -38.559 1.00 95.12 240 LEU A C 1
ATOM 1869 O O . LEU A 1 240 ? 16.962 -10.671 -38.920 1.00 95.12 240 LEU A O 1
ATOM 1873 N N . ASP A 1 241 ? 18.704 -9.258 -39.029 1.00 94.88 241 ASP A N 1
ATOM 1874 C CA . ASP A 1 241 ? 19.507 -10.081 -39.945 1.00 94.88 241 ASP A CA 1
ATOM 1875 C C . ASP A 1 241 ? 19.958 -11.390 -39.283 1.00 94.88 241 ASP A C 1
ATOM 1877 O O . ASP A 1 241 ? 19.745 -12.466 -39.845 1.00 94.88 241 ASP A O 1
ATOM 1881 N N . ASP A 1 242 ? 20.464 -11.316 -38.048 1.00 93.69 242 ASP A N 1
ATOM 1882 C CA . ASP A 1 242 ? 20.833 -12.488 -37.241 1.00 93.69 242 ASP A CA 1
ATOM 1883 C C . ASP A 1 242 ? 19.638 -13.435 -37.018 1.00 93.69 242 ASP A C 1
ATOM 1885 O O . ASP A 1 242 ? 19.748 -14.652 -37.179 1.00 93.69 242 ASP A O 1
ATOM 1889 N N . ALA A 1 243 ? 18.452 -12.871 -36.766 1.00 92.88 243 ALA A N 1
ATOM 1890 C CA . ALA A 1 243 ? 17.204 -13.620 -36.620 1.00 92.88 243 ALA A CA 1
ATOM 1891 C C . ALA A 1 243 ? 16.566 -14.074 -37.954 1.00 92.88 243 ALA A C 1
ATOM 1893 O O . ALA A 1 243 ? 15.491 -14.682 -37.958 1.00 92.88 243 ALA A O 1
ATOM 1894 N N . GLN A 1 244 ? 17.199 -13.797 -39.099 1.00 93.88 244 GLN A N 1
ATOM 1895 C CA . GLN A 1 244 ? 16.701 -14.127 -40.444 1.00 93.88 244 GLN A CA 1
ATOM 1896 C C . GLN A 1 244 ? 15.345 -13.480 -40.790 1.00 93.88 244 GLN A C 1
ATOM 1898 O O . GLN A 1 244 ? 14.567 -14.012 -41.586 1.00 93.88 244 GLN A O 1
ATOM 1903 N N . LEU A 1 245 ? 15.059 -12.307 -40.222 1.00 94.56 245 LEU A N 1
ATOM 1904 C CA . LEU A 1 245 ? 13.814 -11.562 -40.432 1.00 94.56 245 LEU A CA 1
ATOM 1905 C C . LEU A 1 245 ? 13.900 -10.524 -41.554 1.00 94.56 245 LEU A C 1
ATOM 1907 O O . LEU A 1 245 ? 12.872 -10.010 -41.984 1.00 94.56 245 LEU A O 1
ATOM 1911 N N . MET A 1 246 ? 15.086 -10.254 -42.105 1.00 94.94 246 MET A N 1
ATOM 1912 C CA . MET A 1 246 ? 15.255 -9.262 -43.180 1.00 94.94 246 MET A CA 1
ATOM 1913 C C . MET A 1 246 ? 14.508 -9.607 -44.479 1.00 94.94 246 MET A C 1
ATOM 1915 O O . MET A 1 246 ? 14.249 -8.724 -45.295 1.00 94.94 246 MET A O 1
ATOM 1919 N N . GLY A 1 247 ? 14.125 -10.874 -44.672 1.00 91.62 247 GLY A N 1
ATOM 1920 C CA . GLY A 1 247 ? 13.272 -11.303 -45.784 1.00 91.62 247 GLY A CA 1
ATOM 1921 C C . GLY A 1 247 ? 11.780 -11.006 -45.594 1.00 91.62 247 GLY A C 1
ATOM 1922 O O . GLY A 1 247 ? 11.007 -11.193 -46.536 1.00 91.62 247 GLY A O 1
ATOM 1923 N N . GLN A 1 248 ? 11.357 -10.569 -44.404 1.00 93.06 248 GLN A N 1
ATOM 1924 C CA . GLN A 1 248 ? 9.953 -10.303 -44.114 1.00 93.06 248 GLN A CA 1
ATOM 1925 C C . GLN A 1 248 ? 9.475 -8.997 -44.772 1.00 93.06 248 GLN A C 1
ATOM 1927 O O . GLN A 1 248 ? 10.209 -8.004 -44.775 1.00 93.06 248 GLN A O 1
ATOM 1932 N N . PRO A 1 249 ? 8.224 -8.936 -45.274 1.00 92.06 249 PRO A N 1
ATOM 1933 C CA . PRO A 1 249 ? 7.706 -7.752 -45.964 1.00 92.06 249 PRO A CA 1
ATOM 1934 C C . PRO A 1 249 ? 7.682 -6.490 -45.089 1.00 92.06 249 PRO A C 1
ATOM 1936 O O . PRO A 1 249 ? 7.743 -5.378 -45.611 1.00 92.06 249 PRO A O 1
ATOM 1939 N N . TRP A 1 250 ? 7.587 -6.659 -43.768 1.00 94.25 250 TRP A N 1
ATOM 1940 C CA . TRP A 1 250 ? 7.508 -5.570 -42.798 1.00 94.25 250 TRP A CA 1
ATOM 1941 C C . TRP A 1 250 ? 8.877 -5.042 -42.344 1.00 94.25 250 TRP A C 1
ATOM 1943 O O . TRP A 1 250 ? 8.936 -3.919 -41.850 1.00 94.25 250 TRP A O 1
ATOM 1953 N N . ALA A 1 251 ? 9.977 -5.785 -42.530 1.00 94.31 251 ALA A N 1
ATOM 1954 C CA . ALA A 1 251 ? 11.281 -5.432 -41.956 1.00 94.31 251 ALA A CA 1
ATOM 1955 C C . ALA A 1 251 ? 11.816 -4.092 -42.491 1.00 94.31 251 ALA A C 1
ATOM 1957 O O . ALA A 1 251 ? 12.184 -3.203 -41.725 1.00 94.31 251 ALA A O 1
ATOM 1958 N N . GLY A 1 252 ? 11.785 -3.899 -43.814 1.00 95.00 252 GLY A N 1
ATOM 1959 C CA . GLY A 1 252 ? 12.181 -2.637 -44.448 1.00 95.00 252 GLY A CA 1
ATOM 1960 C C . GLY A 1 252 ? 11.329 -1.435 -44.002 1.00 95.00 252 GLY A C 1
ATOM 1961 O O . GLY A 1 252 ? 11.895 -0.433 -43.557 1.00 95.00 252 GLY A O 1
ATOM 1962 N N . PRO A 1 253 ? 9.985 -1.514 -44.089 1.00 95.44 253 PRO A N 1
ATOM 1963 C CA . PRO A 1 253 ? 9.088 -0.483 -43.566 1.00 95.44 253 PRO A CA 1
ATOM 1964 C C . PRO A 1 253 ? 9.291 -0.168 -42.077 1.00 95.44 253 PRO A C 1
ATOM 1966 O O . PRO A 1 253 ? 9.297 1.005 -41.710 1.00 95.44 253 PRO A O 1
ATOM 1969 N N . ALA A 1 254 ? 9.511 -1.176 -41.230 1.00 94.69 25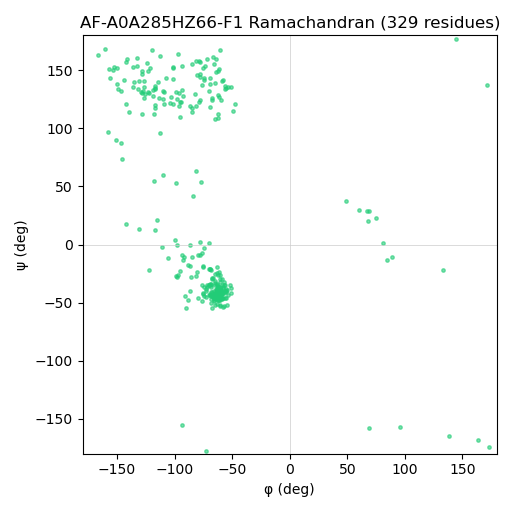4 ALA A N 1
ATOM 1970 C CA . ALA A 1 254 ? 9.742 -0.987 -39.799 1.00 94.69 254 ALA A CA 1
ATOM 1971 C C . ALA A 1 254 ? 11.054 -0.238 -39.514 1.00 94.69 254 ALA A C 1
ATOM 1973 O O . ALA A 1 254 ? 11.067 0.720 -38.743 1.00 94.69 254 ALA A O 1
ATOM 1974 N N . LEU A 1 255 ? 12.148 -0.598 -40.194 1.00 96.12 255 LEU A N 1
ATOM 1975 C CA . LEU A 1 255 ? 13.424 0.120 -40.082 1.00 96.12 255 LEU A CA 1
ATOM 1976 C C . LEU A 1 255 ? 13.324 1.568 -40.581 1.00 96.12 255 LEU A C 1
ATOM 1978 O O . LEU A 1 255 ? 13.974 2.458 -40.033 1.00 96.12 255 LEU A O 1
ATOM 1982 N N . ALA A 1 256 ? 12.521 1.828 -41.616 1.00 95.12 256 ALA A N 1
ATOM 1983 C CA . ALA A 1 256 ? 12.245 3.190 -42.070 1.00 95.12 256 ALA A CA 1
ATOM 1984 C C . ALA A 1 256 ? 11.457 3.982 -41.015 1.00 95.12 256 ALA A C 1
ATOM 1986 O O . ALA A 1 256 ? 11.847 5.098 -40.674 1.00 95.12 256 ALA A O 1
ATOM 1987 N N . ALA A 1 257 ? 10.418 3.376 -40.433 1.00 93.94 257 ALA A N 1
ATOM 1988 C CA . ALA A 1 257 ? 9.636 3.983 -39.362 1.00 93.94 257 ALA A CA 1
ATOM 1989 C C . ALA A 1 257 ? 10.503 4.329 -38.139 1.00 93.94 257 ALA A C 1
ATOM 1991 O O . ALA A 1 257 ? 10.400 5.447 -37.636 1.00 93.94 257 ALA A O 1
ATOM 1992 N N . LEU A 1 258 ? 11.430 3.448 -37.735 1.00 94.31 258 LEU A N 1
ATOM 1993 C CA . LEU A 1 258 ? 12.411 3.742 -36.682 1.00 94.31 258 LEU A CA 1
ATOM 1994 C C . LEU A 1 258 ? 13.286 4.955 -37.010 1.00 94.31 258 LEU A C 1
ATOM 1996 O O . LEU A 1 258 ? 13.475 5.819 -36.160 1.00 94.31 258 LEU A O 1
ATOM 2000 N N . ARG A 1 259 ? 13.818 5.052 -38.236 1.00 94.38 259 ARG A N 1
ATOM 2001 C CA . ARG A 1 259 ? 14.663 6.192 -38.651 1.00 94.38 259 ARG A CA 1
ATOM 2002 C C . ARG A 1 259 ? 13.887 7.510 -38.618 1.00 94.38 259 ARG A C 1
ATOM 2004 O O . ARG A 1 259 ? 14.418 8.536 -38.179 1.00 94.38 259 ARG A O 1
ATOM 2011 N N . ASP A 1 260 ? 12.631 7.458 -39.043 1.00 92.50 260 ASP A N 1
ATOM 2012 C CA . ASP A 1 260 ? 11.755 8.621 -39.163 1.00 92.50 260 ASP A CA 1
ATOM 2013 C C . ASP A 1 260 ? 11.039 8.977 -37.846 1.00 92.50 260 ASP A C 1
ATOM 2015 O O . ASP A 1 260 ? 10.453 10.055 -37.745 1.00 92.50 260 ASP A O 1
ATOM 2019 N N . GLY A 1 261 ? 11.103 8.111 -36.827 1.00 90.44 261 GLY A N 1
ATOM 2020 C CA . GLY A 1 261 ? 10.368 8.272 -35.565 1.00 90.44 261 GLY A CA 1
ATOM 2021 C C . GLY A 1 261 ? 8.853 8.140 -35.741 1.00 90.44 261 GLY A C 1
ATOM 2022 O O . GLY A 1 261 ? 8.082 8.796 -35.043 1.00 90.44 261 GLY A O 1
ATOM 2023 N N . SER A 1 262 ? 8.425 7.356 -36.731 1.00 91.56 262 SER A N 1
ATOM 2024 C CA . SER A 1 262 ? 7.015 7.105 -37.028 1.00 91.56 262 SER A CA 1
ATOM 2025 C C . SER A 1 262 ? 6.520 5.839 -36.317 1.00 91.56 262 SER A C 1
ATOM 2027 O O . SER A 1 262 ? 7.320 4.941 -36.059 1.00 91.56 262 SER A O 1
ATOM 2029 N N . PRO A 1 263 ? 5.211 5.726 -36.022 1.00 89.25 263 PRO A N 1
ATOM 2030 C CA . PRO A 1 263 ? 4.658 4.540 -35.374 1.00 89.25 263 PRO A CA 1
ATOM 2031 C C . PRO A 1 263 ? 4.921 3.249 -36.161 1.00 89.25 263 PRO A C 1
ATOM 2033 O O . PRO A 1 263 ? 4.807 3.228 -37.388 1.00 89.25 263 PRO A O 1
ATOM 2036 N N . LEU A 1 264 ? 5.213 2.165 -35.440 1.00 90.00 264 LEU A N 1
ATOM 2037 C CA . LEU A 1 264 ? 5.337 0.823 -36.005 1.00 90.00 264 LEU A CA 1
ATOM 2038 C C . LEU A 1 264 ? 3.960 0.181 -36.208 1.00 90.00 264 LEU A C 1
ATOM 2040 O O . LEU A 1 264 ? 3.046 0.355 -35.401 1.00 90.00 264 LEU A O 1
ATOM 2044 N N . ALA A 1 265 ? 3.828 -0.630 -37.256 1.00 89.19 265 ALA A N 1
ATOM 2045 C CA . ALA A 1 265 ? 2.659 -1.478 -37.474 1.00 89.19 265 ALA A CA 1
ATOM 2046 C C . ALA A 1 265 ? 2.758 -2.768 -36.635 1.00 89.19 265 ALA A C 1
ATOM 2048 O O . ALA A 1 265 ? 2.869 -3.869 -37.167 1.00 89.19 265 ALA A O 1
ATOM 2049 N N . GLU A 1 266 ? 2.759 -2.624 -35.306 1.00 86.06 266 GLU A N 1
ATOM 2050 C CA . GLU A 1 266 ? 3.048 -3.711 -34.355 1.00 86.06 266 GLU A CA 1
ATOM 2051 C C . GLU A 1 266 ? 2.180 -4.957 -34.581 1.00 86.06 266 GLU A C 1
ATOM 2053 O O . GLU A 1 266 ? 2.681 -6.080 -34.588 1.00 86.06 266 GLU A O 1
ATOM 2058 N N . TRP A 1 267 ? 0.883 -4.755 -34.812 1.00 83.56 267 TRP A N 1
ATOM 2059 C CA . TRP A 1 267 ? -0.069 -5.845 -35.016 1.00 83.56 267 TRP A CA 1
ATOM 2060 C C . TRP A 1 267 ? 0.291 -6.706 -36.244 1.00 83.56 267 TRP A C 1
ATOM 2062 O O . TRP A 1 267 ? 0.304 -7.930 -36.150 1.00 83.56 267 TRP A O 1
ATOM 2072 N N . GLU A 1 268 ? 0.650 -6.069 -37.365 1.00 85.94 268 GLU A N 1
ATOM 2073 C CA . GLU A 1 268 ? 0.989 -6.751 -38.623 1.00 85.94 268 GLU A CA 1
ATOM 2074 C C . GLU A 1 268 ? 2.293 -7.536 -38.486 1.00 85.94 268 GLU A C 1
ATOM 2076 O O . GLU A 1 268 ? 2.441 -8.614 -39.054 1.00 85.94 268 GLU A O 1
ATOM 2081 N N . ILE A 1 269 ? 3.235 -7.011 -37.700 1.00 88.00 269 ILE A N 1
ATOM 2082 C CA . ILE A 1 269 ? 4.499 -7.686 -37.410 1.00 88.00 269 ILE A CA 1
ATOM 2083 C C . ILE A 1 269 ? 4.229 -8.927 -36.552 1.00 88.00 269 ILE A C 1
ATOM 2085 O O . ILE A 1 269 ? 4.644 -10.024 -36.931 1.00 88.00 269 ILE A O 1
ATOM 2089 N N . ARG A 1 270 ? 3.475 -8.789 -35.450 1.00 87.69 270 ARG A N 1
ATOM 2090 C CA . ARG A 1 270 ? 3.170 -9.896 -34.523 1.00 87.69 270 ARG A CA 1
ATOM 2091 C C . ARG A 1 270 ? 2.445 -11.063 -35.194 1.00 87.69 270 ARG A C 1
ATOM 2093 O O . ARG A 1 270 ? 2.725 -12.205 -34.850 1.00 87.69 270 ARG A O 1
ATOM 2100 N N . GLU A 1 271 ? 1.566 -10.810 -36.164 1.00 87.44 271 GLU A N 1
ATOM 2101 C CA . GLU A 1 271 ? 0.877 -11.884 -36.900 1.00 87.44 271 GLU A CA 1
ATOM 2102 C C . GLU A 1 271 ? 1.804 -12.768 -37.741 1.00 87.44 271 GLU A C 1
ATOM 2104 O O . GLU A 1 271 ? 1.467 -13.914 -38.039 1.00 87.44 271 GLU A O 1
ATOM 2109 N N . THR A 1 272 ? 2.953 -12.239 -38.156 1.00 86.56 272 THR A N 1
ATOM 2110 C CA . THR A 1 272 ? 3.892 -12.964 -39.025 1.00 86.56 272 THR A CA 1
ATOM 2111 C C . THR A 1 272 ? 4.951 -13.747 -38.257 1.00 86.56 272 THR A C 1
ATOM 2113 O O . THR A 1 272 ? 5.673 -14.540 -38.865 1.00 86.56 272 THR A O 1
ATOM 2116 N N . LEU A 1 273 ? 5.060 -13.525 -36.945 1.00 86.50 273 LEU A N 1
ATOM 2117 C CA . LEU A 1 273 ? 6.031 -14.206 -36.100 1.00 86.50 273 LEU A CA 1
ATOM 2118 C C . LEU A 1 273 ? 5.561 -15.629 -35.772 1.00 86.50 273 LEU A C 1
ATOM 2120 O O . LEU A 1 273 ? 4.358 -15.875 -35.628 1.00 86.50 273 LEU A O 1
ATOM 2124 N N . PRO A 1 274 ? 6.494 -16.586 -35.634 1.00 82.44 274 PRO A N 1
ATOM 2125 C CA . PRO A 1 274 ? 6.151 -17.901 -35.124 1.00 82.44 274 PRO A CA 1
ATOM 2126 C C . PRO A 1 274 ? 5.597 -17.778 -33.695 1.00 82.44 274 PRO A C 1
ATOM 2128 O O . PRO A 1 274 ? 5.986 -16.866 -32.959 1.00 82.44 274 PRO A O 1
ATOM 2131 N N . PRO A 1 275 ? 4.707 -18.692 -33.269 1.00 81.75 275 PRO A N 1
ATOM 2132 C CA . PRO A 1 275 ? 4.219 -18.697 -31.896 1.00 81.75 275 PRO A CA 1
ATOM 2133 C C . PRO A 1 275 ? 5.396 -18.789 -30.921 1.00 81.75 275 PRO A C 1
ATOM 2135 O O . PRO A 1 275 ? 6.304 -19.592 -31.132 1.00 81.75 275 PRO A O 1
ATOM 2138 N N . MET A 1 276 ? 5.353 -17.980 -29.857 1.00 75.31 276 MET A N 1
ATOM 2139 C CA . MET A 1 276 ? 6.377 -17.960 -28.809 1.00 75.31 276 MET A CA 1
ATOM 2140 C C . MET A 1 276 ? 6.674 -19.384 -28.315 1.00 75.31 276 MET A C 1
ATOM 2142 O O . MET A 1 276 ? 5.776 -20.031 -27.760 1.00 75.31 276 MET A O 1
ATOM 2146 N N . PRO A 1 277 ? 7.895 -19.905 -28.523 1.00 70.62 277 PRO A N 1
ATOM 2147 C CA . PRO A 1 277 ? 8.244 -21.241 -28.068 1.00 70.62 277 PRO A CA 1
ATOM 2148 C C . PRO A 1 277 ? 8.421 -21.268 -26.545 1.00 70.62 277 PRO A C 1
ATOM 2150 O O . PRO A 1 277 ? 8.781 -20.274 -25.923 1.00 70.62 277 PRO A O 1
ATOM 2153 N N . ILE A 1 278 ? 8.198 -22.439 -25.942 1.00 62.09 278 ILE A N 1
ATOM 2154 C CA . ILE A 1 278 ? 8.447 -22.679 -24.507 1.00 62.09 278 ILE A CA 1
ATOM 2155 C C . ILE A 1 278 ? 9.960 -22.822 -24.226 1.00 62.09 278 ILE A C 1
ATOM 2157 O O . ILE A 1 278 ? 10.394 -22.665 -23.090 1.00 62.09 278 ILE A O 1
ATOM 2161 N N . GLU A 1 279 ? 10.769 -23.108 -25.253 1.00 61.97 279 GLU A N 1
ATOM 2162 C CA . GLU A 1 279 ? 12.222 -23.281 -25.151 1.00 61.97 279 GLU A CA 1
ATOM 2163 C C . GLU A 1 279 ? 12.973 -22.122 -25.831 1.00 61.97 279 GLU A C 1
ATOM 2165 O O . GLU A 1 279 ? 12.790 -21.853 -27.019 1.00 61.97 279 GLU A O 1
ATOM 2170 N N . GLU A 1 280 ? 13.861 -21.468 -25.079 1.00 58.94 280 GLU A N 1
ATOM 2171 C CA . GLU A 1 280 ? 14.523 -20.196 -25.424 1.00 58.94 280 GLU A CA 1
ATOM 2172 C C . GLU A 1 280 ? 15.632 -20.299 -26.494 1.00 58.94 280 GLU A C 1
ATOM 2174 O O . GLU A 1 280 ? 16.207 -19.290 -26.894 1.00 58.94 280 GLU A O 1
ATOM 2179 N N . HIS A 1 281 ? 15.960 -21.500 -26.985 1.00 62.88 281 HIS A N 1
ATOM 2180 C CA . HIS A 1 281 ? 17.176 -21.737 -27.784 1.00 62.88 281 HIS A CA 1
ATOM 2181 C C . HIS A 1 281 ? 16.938 -22.153 -29.245 1.00 62.88 281 HIS A C 1
ATOM 2183 O O . HIS A 1 281 ? 17.825 -22.734 -29.871 1.00 62.88 281 HIS A O 1
ATOM 2189 N N . ASN A 1 282 ? 15.765 -21.860 -29.813 1.00 81.06 282 ASN A N 1
ATOM 2190 C CA . ASN A 1 282 ? 15.483 -22.098 -31.235 1.00 81.06 282 ASN A CA 1
ATOM 2191 C C . ASN A 1 282 ? 15.307 -20.779 -32.015 1.00 81.06 282 ASN A C 1
ATOM 2193 O O . ASN A 1 282 ? 15.056 -19.728 -31.429 1.00 81.06 282 ASN A O 1
ATOM 2197 N N . LEU A 1 283 ? 15.412 -20.841 -33.347 1.00 83.31 283 LEU A N 1
ATOM 2198 C CA . LEU A 1 283 ? 15.262 -19.705 -34.265 1.00 83.31 283 LEU A CA 1
ATOM 2199 C C . LEU A 1 283 ? 13.964 -18.919 -34.019 1.00 83.31 283 LEU A C 1
ATOM 2201 O O . LEU A 1 283 ? 13.984 -17.695 -34.048 1.00 83.31 283 LEU A O 1
ATOM 2205 N N . ASP A 1 284 ? 12.867 -19.602 -33.691 1.00 86.25 284 ASP A N 1
ATOM 2206 C CA . ASP A 1 284 ? 11.583 -18.963 -33.381 1.00 86.25 284 ASP A CA 1
ATOM 2207 C C . ASP A 1 284 ? 11.659 -18.049 -32.141 1.00 86.25 284 ASP A C 1
ATOM 2209 O O . ASP A 1 284 ? 11.047 -16.980 -32.116 1.00 86.25 284 ASP A O 1
ATOM 2213 N N . ALA A 1 285 ? 12.446 -18.429 -31.126 1.00 84.88 285 ALA A N 1
ATOM 2214 C CA . ALA A 1 285 ? 12.693 -17.597 -29.947 1.00 84.88 285 ALA A CA 1
ATOM 2215 C C . ALA A 1 285 ? 13.539 -16.376 -30.328 1.00 84.88 285 ALA A C 1
ATOM 2217 O O . ALA A 1 285 ? 13.214 -15.251 -29.957 1.00 84.88 285 ALA A O 1
ATOM 2218 N N . ALA A 1 286 ? 14.584 -16.581 -31.138 1.00 86.75 286 ALA A N 1
ATOM 2219 C CA . ALA A 1 286 ? 15.428 -15.495 -31.630 1.00 86.75 286 ALA A CA 1
ATOM 2220 C C . ALA A 1 286 ? 14.635 -14.478 -32.469 1.00 86.75 286 ALA A C 1
ATOM 2222 O O . ALA A 1 286 ? 14.865 -13.278 -32.334 1.00 86.75 286 ALA A O 1
ATOM 2223 N N . GLN A 1 287 ? 13.681 -14.942 -33.280 1.00 90.38 287 GLN A N 1
ATOM 2224 C CA . GLN A 1 287 ? 12.794 -14.097 -34.081 1.00 90.38 287 GLN A CA 1
ATOM 2225 C C . GLN A 1 287 ? 11.839 -13.269 -33.228 1.00 90.38 287 GLN A C 1
ATOM 2227 O O . GLN A 1 287 ? 11.683 -12.074 -33.472 1.00 90.38 287 GLN A O 1
ATOM 2232 N N . ASN A 1 288 ? 11.226 -13.881 -32.216 1.00 89.75 288 ASN A N 1
ATOM 2233 C CA . ASN A 1 288 ? 10.351 -13.145 -31.315 1.00 89.75 288 ASN A CA 1
ATOM 2234 C C . ASN A 1 288 ? 11.124 -12.115 -30.484 1.00 89.75 288 ASN A C 1
ATOM 2236 O O . ASN A 1 288 ? 10.717 -10.960 -30.444 1.00 89.75 288 ASN A O 1
ATOM 2240 N N . LEU A 1 289 ? 12.280 -12.484 -29.923 1.00 89.06 289 LEU A N 1
ATOM 2241 C CA . LEU A 1 289 ? 13.136 -11.545 -29.190 1.00 89.06 289 LEU A CA 1
ATOM 2242 C C . LEU A 1 289 ? 13.597 -10.382 -30.083 1.00 89.06 289 LEU A C 1
ATOM 2244 O O . LEU A 1 289 ? 13.576 -9.233 -29.662 1.00 89.06 289 LEU A O 1
ATOM 2248 N N . ALA A 1 290 ? 13.971 -10.649 -31.337 1.00 92.31 290 ALA A N 1
ATOM 2249 C CA . ALA A 1 290 ? 14.357 -9.598 -32.279 1.00 92.31 290 ALA A CA 1
ATOM 2250 C C . ALA A 1 290 ? 13.207 -8.618 -32.582 1.00 92.31 290 ALA A C 1
ATOM 2252 O O . ALA A 1 290 ? 13.439 -7.417 -32.738 1.00 92.31 290 ALA A O 1
ATOM 2253 N N . ALA A 1 291 ? 11.968 -9.113 -32.649 1.00 91.00 291 ALA A N 1
ATOM 2254 C CA . ALA A 1 291 ? 10.791 -8.265 -32.792 1.00 91.00 291 ALA A CA 1
ATOM 2255 C C . ALA A 1 291 ? 10.468 -7.485 -31.506 1.00 91.00 291 ALA A C 1
ATOM 2257 O O . ALA A 1 291 ? 10.087 -6.321 -31.593 1.00 91.00 291 ALA A O 1
ATOM 2258 N N . GLU A 1 292 ? 10.660 -8.078 -30.326 1.00 90.81 292 GLU A N 1
ATOM 2259 C CA . GLU A 1 292 ? 10.513 -7.370 -29.048 1.00 90.81 292 GLU A CA 1
ATOM 2260 C C . GLU A 1 292 ? 11.499 -6.209 -28.930 1.00 90.81 292 GLU A C 1
ATOM 2262 O O . GLU A 1 292 ? 11.074 -5.093 -28.640 1.00 90.81 292 GLU A O 1
ATOM 2267 N N . VAL A 1 293 ? 12.774 -6.421 -29.275 1.00 92.81 293 VAL A N 1
ATOM 2268 C CA . VAL A 1 293 ? 13.778 -5.344 -29.323 1.00 92.81 293 VAL A CA 1
ATOM 2269 C C . VAL A 1 293 ? 13.319 -4.219 -30.249 1.00 92.81 293 VAL A C 1
ATOM 2271 O O . VAL A 1 293 ? 13.363 -3.056 -29.866 1.00 92.81 293 VAL A O 1
ATOM 2274 N N . LEU A 1 294 ? 12.820 -4.543 -31.449 1.00 93.69 294 LEU A N 1
ATOM 2275 C CA . LEU A 1 294 ? 12.272 -3.551 -32.382 1.00 93.69 294 LEU A CA 1
ATOM 2276 C C . LEU A 1 294 ? 11.150 -2.704 -31.749 1.00 93.69 294 LEU A C 1
ATOM 2278 O O . LEU A 1 294 ? 11.090 -1.500 -32.004 1.00 93.69 294 LEU A O 1
ATOM 2282 N N . PHE A 1 295 ? 10.265 -3.307 -30.952 1.00 91.88 295 PHE A N 1
ATOM 2283 C CA . PHE A 1 295 ? 9.168 -2.590 -30.297 1.00 91.88 295 PHE A CA 1
ATOM 2284 C C . PHE A 1 295 ? 9.636 -1.754 -29.107 1.00 91.88 295 PHE A C 1
ATOM 2286 O O . PHE A 1 295 ? 9.205 -0.607 -28.980 1.00 91.88 295 PHE A O 1
ATOM 2293 N N . ASN A 1 296 ? 10.535 -2.292 -28.282 1.00 90.12 296 ASN A N 1
ATOM 2294 C CA . ASN A 1 296 ? 11.070 -1.605 -27.108 1.00 90.12 296 ASN A CA 1
ATOM 2295 C C . ASN A 1 296 ? 11.797 -0.321 -27.496 1.00 90.12 296 ASN A C 1
ATOM 2297 O O . ASN A 1 296 ? 11.564 0.722 -26.897 1.00 90.12 296 ASN A O 1
ATOM 2301 N N . VAL A 1 297 ? 12.608 -0.373 -28.557 1.00 91.75 297 VAL A N 1
ATOM 2302 C CA . VAL A 1 297 ? 13.474 0.746 -28.956 1.00 91.75 297 VAL A CA 1
ATOM 2303 C C . VAL A 1 297 ? 12.793 1.765 -29.878 1.00 91.75 297 VAL A C 1
ATOM 2305 O O . VAL A 1 297 ? 13.405 2.753 -30.293 1.00 91.75 297 VAL A O 1
ATOM 2308 N N . ALA A 1 298 ? 11.524 1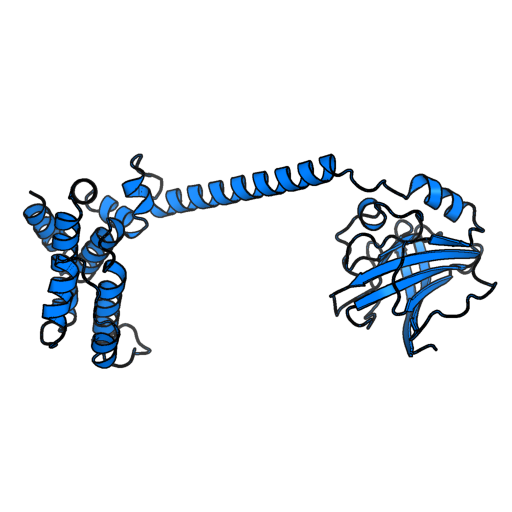.537 -30.224 1.00 85.88 298 ALA A N 1
ATOM 2309 C CA . ALA A 1 298 ? 10.737 2.415 -31.087 1.00 85.88 298 ALA A CA 1
ATOM 2310 C C . ALA A 1 298 ? 10.600 3.877 -30.606 1.00 85.88 298 ALA A C 1
ATOM 2312 O O . ALA A 1 298 ? 10.534 4.759 -31.471 1.00 85.88 298 ALA A O 1
ATOM 2313 N N . PRO A 1 299 ? 10.572 4.188 -29.291 1.00 85.19 299 PRO A N 1
ATOM 2314 C CA . PRO A 1 299 ? 10.515 5.571 -28.815 1.00 85.19 299 PRO A CA 1
ATOM 2315 C C . PRO A 1 299 ? 11.748 6.412 -29.207 1.00 85.19 299 PRO A C 1
ATOM 2317 O O . PRO A 1 299 ? 11.629 7.629 -29.375 1.00 85.19 299 PRO A O 1
ATOM 2320 N N . GLY A 1 300 ? 12.904 5.783 -29.451 1.00 82.69 300 GLY A N 1
ATOM 2321 C CA . GLY A 1 300 ? 14.106 6.398 -30.028 1.00 82.69 300 GLY A CA 1
ATOM 2322 C C . GLY A 1 300 ? 14.911 7.305 -29.085 1.00 82.69 300 GLY A C 1
ATOM 23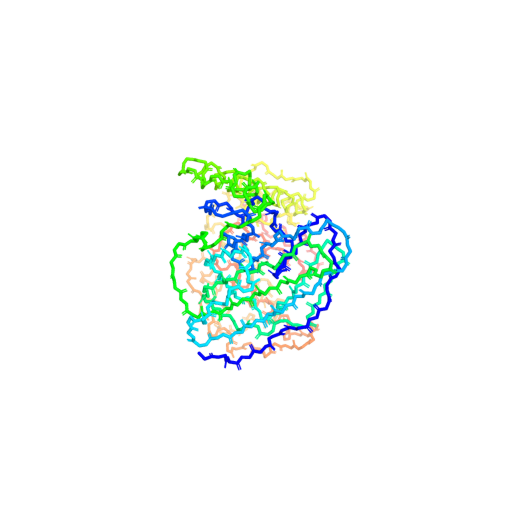23 O O . GLY A 1 300 ? 15.631 8.194 -29.559 1.00 82.69 300 GLY A O 1
ATOM 2324 N N . GLY A 1 301 ? 14.777 7.117 -27.773 1.00 91.25 301 GLY A N 1
ATOM 2325 C CA . GLY A 1 301 ? 15.563 7.775 -26.732 1.00 91.25 301 GLY A CA 1
ATOM 2326 C C . GLY A 1 301 ? 17.005 7.262 -26.628 1.00 91.25 301 GLY A C 1
ATOM 2327 O O . GLY A 1 301 ? 17.463 6.427 -27.407 1.00 91.25 301 GLY A O 1
ATOM 2328 N N . LEU A 1 302 ? 17.757 7.793 -25.657 1.00 94.19 302 LEU A N 1
ATOM 2329 C CA . LEU A 1 302 ? 19.135 7.355 -25.401 1.00 94.19 302 LEU A CA 1
ATOM 2330 C C . LEU A 1 302 ? 19.188 5.900 -24.915 1.00 94.19 302 LEU A C 1
ATOM 2332 O O . LEU A 1 302 ? 19.971 5.124 -25.456 1.00 94.19 302 LEU A O 1
ATOM 2336 N N . GLY A 1 303 ? 18.323 5.532 -23.963 1.00 93.62 303 GLY A N 1
ATOM 2337 C CA . GLY A 1 303 ? 18.193 4.152 -23.481 1.00 93.62 303 GLY A CA 1
ATOM 2338 C C . GLY A 1 303 ? 17.903 3.174 -24.619 1.00 93.62 303 GLY A C 1
ATOM 2339 O O . GLY A 1 303 ? 18.619 2.193 -24.770 1.00 93.62 303 GLY A O 1
ATOM 2340 N N . ASP A 1 304 ? 16.963 3.521 -25.500 1.00 94.75 304 ASP A N 1
ATOM 2341 C CA . ASP A 1 304 ? 16.584 2.720 -26.671 1.00 94.75 304 ASP A CA 1
ATOM 2342 C C . ASP A 1 304 ? 17.747 2.503 -27.655 1.00 94.75 304 ASP A C 1
ATOM 2344 O O . ASP A 1 304 ? 17.928 1.423 -28.219 1.00 94.75 304 ASP A O 1
ATOM 2348 N N . ALA A 1 305 ? 18.566 3.537 -27.881 1.00 96.19 305 ALA A N 1
ATOM 2349 C CA . ALA A 1 305 ? 19.762 3.418 -28.710 1.00 96.19 305 ALA A CA 1
ATOM 2350 C C . ALA A 1 305 ? 20.816 2.514 -28.052 1.00 96.19 305 ALA A C 1
ATOM 2352 O O . ALA A 1 305 ? 21.429 1.693 -28.738 1.00 96.19 305 ALA A O 1
ATOM 2353 N N . CYS A 1 306 ? 21.008 2.632 -26.735 1.00 96.38 306 CYS A N 1
ATOM 2354 C CA . CYS A 1 306 ? 21.898 1.758 -25.975 1.00 96.38 306 CYS A CA 1
ATOM 2355 C C . CYS A 1 306 ? 21.402 0.303 -25.970 1.00 96.38 306 CYS A C 1
ATOM 2357 O O . CYS A 1 306 ? 22.212 -0.596 -26.188 1.00 96.38 306 CYS A O 1
ATOM 2359 N N . GLU A 1 307 ? 20.100 0.067 -25.793 1.00 96.25 307 GLU A N 1
ATOM 2360 C CA . GLU A 1 307 ? 19.470 -1.258 -25.865 1.00 96.25 307 GLU A CA 1
ATOM 2361 C C . GLU A 1 307 ? 19.716 -1.899 -27.228 1.00 96.25 307 GLU A C 1
ATOM 2363 O O . GLU A 1 307 ? 20.303 -2.977 -27.304 1.00 96.25 307 GLU A O 1
ATOM 2368 N N . ALA A 1 308 ? 19.378 -1.202 -28.317 1.00 96.44 308 ALA A N 1
ATOM 2369 C CA . ALA A 1 308 ? 19.573 -1.723 -29.667 1.00 96.44 308 ALA A CA 1
ATOM 2370 C C . ALA A 1 308 ? 21.042 -2.093 -29.945 1.00 96.44 308 ALA A C 1
ATOM 2372 O O . ALA A 1 308 ? 21.323 -3.133 -30.547 1.00 96.44 308 ALA A O 1
ATOM 2373 N N . VAL A 1 309 ? 21.993 -1.260 -29.503 1.00 97.25 309 VAL A N 1
ATOM 2374 C CA . VAL A 1 309 ? 23.433 -1.526 -29.655 1.00 97.25 309 VAL A CA 1
ATOM 2375 C C . VAL A 1 309 ? 23.870 -2.729 -28.819 1.00 97.25 309 VAL A C 1
ATOM 2377 O O . VAL A 1 309 ? 24.595 -3.579 -29.336 1.00 97.25 309 VAL A O 1
ATOM 2380 N N . MET A 1 310 ? 23.424 -2.835 -27.567 1.00 96.25 310 MET A N 1
ATOM 2381 C CA . MET A 1 310 ? 23.734 -3.974 -26.697 1.00 96.25 310 MET A CA 1
ATOM 2382 C C . MET A 1 310 ? 23.175 -5.286 -27.253 1.00 96.25 310 MET A C 1
ATOM 2384 O O . MET A 1 310 ? 23.895 -6.282 -27.311 1.00 96.25 310 MET A O 1
ATOM 2388 N N . GLU A 1 311 ? 21.944 -5.283 -27.755 1.00 95.12 311 GLU A N 1
ATOM 2389 C CA . GLU A 1 311 ? 21.327 -6.446 -28.402 1.00 95.12 311 GLU A CA 1
ATOM 2390 C C . GLU A 1 311 ? 22.080 -6.865 -29.670 1.00 95.12 311 GLU A C 1
ATOM 2392 O O . GLU A 1 311 ? 22.345 -8.050 -29.894 1.00 95.12 311 GLU A O 1
ATOM 2397 N N . ALA A 1 312 ? 22.521 -5.894 -30.474 1.00 95.44 312 ALA A N 1
ATOM 2398 C CA . ALA A 1 312 ? 23.383 -6.166 -31.619 1.00 95.44 312 ALA A CA 1
ATOM 2399 C C . ALA A 1 312 ? 24.754 -6.726 -31.194 1.00 95.44 312 ALA A C 1
ATOM 2401 O O . ALA A 1 312 ? 25.309 -7.567 -31.906 1.00 95.44 312 ALA A O 1
ATOM 2402 N N . ILE A 1 313 ? 25.310 -6.287 -30.058 1.00 95.12 313 ILE A N 1
ATOM 2403 C CA . ILE A 1 313 ? 26.562 -6.815 -29.494 1.00 95.12 313 ILE A CA 1
ATOM 2404 C C . ILE A 1 313 ? 26.388 -8.275 -29.080 1.00 95.12 313 ILE A C 1
ATOM 2406 O O . ILE A 1 313 ? 27.177 -9.107 -29.537 1.00 95.12 313 ILE A O 1
ATOM 2410 N N . TYR A 1 314 ? 25.362 -8.596 -28.287 1.00 90.62 314 TYR A N 1
ATOM 2411 C CA . TYR A 1 314 ? 25.126 -9.947 -27.760 1.00 90.62 314 TYR A CA 1
ATOM 2412 C C . TYR A 1 314 ? 24.963 -11.008 -28.851 1.00 90.62 314 TYR A C 1
ATOM 2414 O O . TYR A 1 314 ? 25.334 -12.163 -28.649 1.00 90.62 314 TYR A O 1
ATOM 2422 N N . ARG A 1 315 ? 24.449 -10.609 -30.015 1.00 87.75 315 ARG A N 1
ATOM 2423 C CA . ARG A 1 315 ? 24.218 -11.489 -31.171 1.00 87.75 315 ARG A CA 1
ATOM 2424 C C . ARG A 1 315 ? 25.381 -11.514 -32.162 1.00 87.75 315 ARG A C 1
ATOM 2426 O O . ARG A 1 315 ? 25.453 -12.371 -33.035 1.00 87.75 315 ARG A O 1
ATOM 2433 N N . SER A 1 316 ? 26.320 -10.578 -32.049 1.00 87.81 316 SER A N 1
ATOM 2434 C CA . SER A 1 316 ? 27.473 -10.515 -32.946 1.00 87.81 316 SER A CA 1
ATOM 2435 C C . SER A 1 316 ? 28.555 -11.538 -32.588 1.00 87.81 316 SER A C 1
ATOM 2437 O O . SER A 1 316 ? 28.727 -11.932 -31.439 1.00 87.81 316 SER A O 1
ATOM 2439 N N . SER A 1 317 ? 29.394 -11.898 -33.566 1.00 80.56 317 SER A N 1
ATOM 2440 C CA . SER A 1 317 ? 30.598 -12.713 -33.325 1.00 80.56 317 SER A CA 1
ATOM 2441 C C . SER A 1 317 ? 31.706 -11.973 -32.549 1.00 80.56 317 SER A C 1
ATOM 2443 O O . SER A 1 317 ? 32.784 -12.532 -32.351 1.00 80.56 317 SER A O 1
ATOM 2445 N N . GLY A 1 318 ? 31.476 -10.718 -32.145 1.00 85.12 318 GLY A N 1
ATOM 2446 C CA . GLY A 1 318 ? 32.385 -9.932 -31.317 1.00 85.12 318 GLY A CA 1
ATOM 2447 C C . GLY A 1 318 ? 31.956 -8.459 -31.192 1.00 85.12 318 GLY A C 1
ATOM 2448 O O . GLY A 1 318 ? 31.627 -7.846 -32.214 1.00 85.12 318 GLY A O 1
ATOM 2449 N N . PRO A 1 319 ? 32.023 -7.865 -29.980 1.00 89.12 319 PRO A N 1
ATOM 2450 C CA . PRO A 1 319 ? 31.504 -6.521 -29.698 1.00 89.12 319 PRO A CA 1
ATOM 2451 C C . PRO A 1 319 ? 32.130 -5.435 -30.581 1.00 89.12 319 PRO A C 1
ATOM 2453 O O . PRO A 1 319 ? 31.425 -4.546 -31.051 1.00 89.12 319 PRO A O 1
ATOM 2456 N N . GLU A 1 320 ? 33.426 -5.543 -30.886 1.00 92.94 320 GLU A N 1
ATOM 2457 C CA . GLU A 1 320 ? 34.171 -4.539 -31.661 1.00 92.94 320 GLU A CA 1
ATOM 2458 C C . GLU A 1 320 ? 33.557 -4.246 -33.033 1.00 92.94 320 GLU A C 1
ATOM 2460 O O . GLU A 1 320 ? 33.549 -3.103 -33.480 1.00 92.94 320 GLU A O 1
ATOM 2465 N N . VAL A 1 321 ? 32.967 -5.252 -33.691 1.00 92.25 321 VAL A N 1
ATOM 2466 C CA . VAL A 1 321 ? 32.324 -5.061 -35.002 1.00 92.25 321 VAL A CA 1
ATOM 2467 C C . VAL A 1 321 ? 31.141 -4.101 -34.893 1.00 92.25 321 VAL A C 1
ATOM 2469 O O . VAL A 1 321 ? 30.900 -3.299 -35.801 1.00 92.25 321 VAL A O 1
ATOM 2472 N N . VAL A 1 322 ? 30.393 -4.196 -33.794 1.00 95.06 322 VAL A N 1
ATOM 2473 C CA . VAL A 1 322 ? 29.245 -3.331 -33.538 1.00 95.06 322 VAL A CA 1
ATOM 2474 C C . VAL A 1 322 ? 29.725 -1.951 -33.102 1.00 95.06 322 VAL A C 1
ATOM 2476 O O . VAL A 1 322 ? 29.306 -0.960 -33.697 1.00 95.06 322 VAL A O 1
ATOM 2479 N N . LEU A 1 323 ? 30.657 -1.887 -32.148 1.00 95.31 323 LEU A N 1
ATOM 2480 C CA . LEU A 1 323 ? 31.195 -0.630 -31.618 1.00 95.31 323 LEU A CA 1
ATOM 2481 C C . LEU A 1 323 ? 31.841 0.225 -32.725 1.00 95.31 323 LEU A C 1
ATOM 2483 O O . LEU A 1 323 ? 31.514 1.402 -32.865 1.00 95.31 323 LEU A O 1
ATOM 2487 N N . ASP A 1 324 ? 32.661 -0.362 -33.601 1.00 94.75 324 ASP A N 1
ATOM 2488 C CA . ASP A 1 324 ? 33.253 0.341 -34.752 1.00 94.75 324 ASP A CA 1
ATOM 2489 C C . ASP A 1 324 ? 32.216 0.771 -35.798 1.00 94.75 324 ASP A C 1
ATOM 2491 O O . ASP A 1 324 ? 32.405 1.750 -36.531 1.00 94.75 324 ASP A O 1
ATOM 2495 N N . GLY A 1 325 ? 31.112 0.032 -35.914 1.00 94.75 325 GLY A N 1
ATOM 2496 C CA . GLY A 1 325 ? 29.961 0.438 -36.714 1.00 94.75 325 GLY A CA 1
ATOM 2497 C C . GLY A 1 325 ? 29.331 1.716 -36.170 1.00 94.75 325 GLY A C 1
ATOM 2498 O O . GLY A 1 325 ? 29.204 2.689 -36.913 1.00 94.75 325 GLY A O 1
ATOM 2499 N N . VAL A 1 326 ? 29.039 1.742 -34.868 1.00 96.00 326 VAL A N 1
ATOM 2500 C CA . VAL A 1 326 ? 28.453 2.901 -34.181 1.00 96.00 326 VAL A CA 1
ATOM 2501 C C . VAL A 1 326 ? 29.379 4.117 -34.255 1.00 96.00 326 VAL A C 1
ATOM 2503 O O . VAL A 1 326 ? 28.933 5.195 -34.648 1.00 96.00 326 VAL A O 1
ATOM 2506 N N . ARG A 1 327 ? 30.684 3.955 -33.990 1.00 94.69 327 ARG A N 1
ATOM 2507 C CA . ARG A 1 327 ? 31.670 5.052 -34.080 1.00 94.69 327 ARG A CA 1
ATOM 2508 C C . ARG A 1 327 ? 31.684 5.706 -35.464 1.00 94.69 327 ARG A C 1
ATOM 2510 O O . ARG A 1 327 ? 31.738 6.926 -35.559 1.00 94.69 327 ARG A O 1
ATOM 2517 N N . ARG A 1 328 ? 31.577 4.919 -36.541 1.00 95.06 328 ARG A N 1
ATOM 2518 C CA . ARG A 1 328 ? 31.506 5.444 -37.921 1.00 95.06 328 ARG A CA 1
ATOM 2519 C C . ARG A 1 328 ? 30.204 6.170 -38.246 1.00 95.06 328 ARG A C 1
ATOM 2521 O O . ARG A 1 328 ? 30.169 6.909 -39.221 1.00 95.06 328 ARG A O 1
ATOM 2528 N N . MET A 1 329 ? 29.134 5.913 -37.502 1.00 94.25 329 MET A N 1
ATOM 2529 C CA . MET A 1 329 ? 27.862 6.615 -37.679 1.00 94.25 329 MET A CA 1
ATOM 2530 C C . MET A 1 329 ? 27.810 7.933 -36.907 1.00 94.25 329 MET A C 1
ATOM 2532 O O . MET A 1 329 ? 27.070 8.831 -37.305 1.00 94.25 329 MET A O 1
ATOM 2536 N N . LEU A 1 330 ? 28.557 8.023 -35.805 1.00 90.19 330 LEU A N 1
ATOM 2537 C CA . LEU A 1 330 ? 28.578 9.181 -34.911 1.00 90.19 330 LEU A CA 1
ATOM 2538 C C . LEU A 1 330 ? 29.722 10.168 -35.205 1.00 90.19 330 LEU A C 1
ATOM 2540 O O . LEU A 1 330 ? 29.601 11.333 -34.831 1.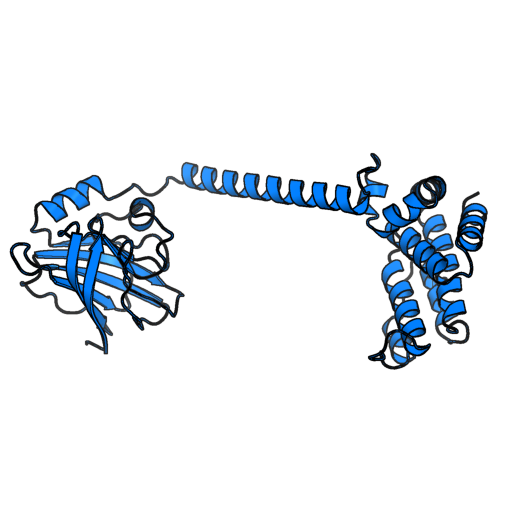00 90.19 330 LEU A O 1
ATOM 2544 N N . GLY A 1 331 ? 30.806 9.719 -35.850 1.00 78.38 331 GLY A N 1
ATOM 2545 C CA . GLY A 1 331 ? 31.936 10.550 -36.299 1.00 78.38 331 GLY A CA 1
ATOM 2546 C C . GLY A 1 331 ? 31.795 11.063 -37.726 1.00 78.38 331 GLY A C 1
ATOM 2547 O O . GLY A 1 331 ? 32.256 12.200 -37.975 1.00 78.38 331 GLY A O 1
#

Solvent-accessible surface area (backbone atoms only — not comparable to full-atom values): 17509 Å² total; per-residue (Å²): 83,82,72,46,76,46,41,79,45,78,44,54,29,44,83,18,32,38,30,38,36,68,88,80,67,54,69,52,58,17,12,34,53,38,70,32,32,50,56,14,28,62,36,76,39,29,37,35,34,59,43,90,64,43,66,48,75,33,37,41,35,31,36,37,24,74,32,86,73,87,82,67,86,75,48,41,31,29,36,35,32,45,36,40,31,81,56,75,80,30,33,44,22,29,79,90,37,75,50,68,70,35,79,57,76,60,46,58,22,32,34,35,46,33,34,37,67,85,84,88,60,54,39,38,41,39,39,35,19,68,47,87,67,78,49,40,74,77,38,82,66,46,72,65,56,58,48,27,41,67,70,39,38,33,74,59,75,50,74,66,58,49,51,49,53,53,49,50,54,51,47,55,50,51,54,48,54,50,48,53,52,50,50,50,45,34,64,53,34,72,69,67,65,64,89,52,64,72,56,57,74,20,39,60,38,34,37,56,42,34,77,77,40,48,69,58,50,52,51,42,68,70,32,52,62,65,51,24,11,44,52,24,30,56,22,40,52,50,34,28,48,77,39,66,41,64,84,42,90,58,42,64,60,45,43,49,21,36,44,71,66,46,86,69,68,59,70,69,53,59,72,72,50,63,74,84,56,97,56,81,87,43,68,50,29,43,37,49,52,39,51,49,52,55,60,69,31,45,86,35,47,62,26,26,28,28,38,26,44,49,54,28,27,76,72,39,100,46,51,63,68,47,54,56,49,51,52,67,74,76,107

Secondary structure (DSSP, 8-state):
-EEEEEEEEEEEEETTEEEES-TTS-HHHHTTT-S-SSEE-SSTT-EEEE-SSSEEEEEEEEEEESSPPPPPTTEEEEEEEEEEE--S---EE-SS-EE----PPSEEEEEEEEEE-SSS--EEEEEEES-----EEEE--SHHHHHHHHHS-PPPPPHHHHHHHHHHHHHHHHHHHHHHHHHHHHHHHTT---S-HHHHHTHHHHHHHHHH-HHHHHHHHHS-HHHHHHHHHHHHHHHHHHTT-TTSTTHHHHHHHHHHTPPP-HHHHHHHSPP--SSTTSHHHHHHHHHHHHHHTTT--HHHHHHHHHHHHHHSS-HHHHHHHHHHHH-

Nearest PDB structures (foldseek):
  4mqd-assembly1_A  TM=7.444E-01  e=1.118E-07  Bacillus subtilis subsp. subtilis str. 168
  5okz-assembly3_Q  TM=1.512E-01  e=5.168E-01  Saccharomyces cerevisiae S288C
  5ukg-assembly2_B  TM=8.894E-02  e=2.251E-01  Entacmaea quadricolor

Foldseek 3Di:
DWPDWLDWDKAWAAQQKKKKADPPDDLACQQEAALFQAWGANDARIIMGGHPDNGGIAIEIETEDQDDDDDDPQFAWKKKAKYFYPDQQIWMHHPPITHDDRRDHGGIWIWMWTWGDDDDHTYIYIYTYDDDDGMDTPHHHDPVRVVRSVPRYHYHDDPVRVVVVVVVVVVVVVVVVVVVLVVQQCVLQVNVRDPDVLLSVLTNLSSVVCVVPVVLLVLLSVDDLLLLLVLLLVLLLLLCVLLVNPPPPQNVVLSVCSNVLHDGPLVVLVVPQDPCDPDCPDSSNSSVVSSVLSVVLSNRGSSNSSSSLVSSQVSDPHSVVSVVVSVVSSD

Sequence (331 aa):
MLVEVLLDAPVHVHYGFLTLGANEAGPEDAARGQVNGLCGAAVPGVLHLHTELHTGEVHVRVELYAAEPALGDEWRDVVEVLYTTTAEDLALGGFDSSVGPVDLPPGVYRARYCAADMRGEDRYLLQFWPATGVDRIVRQGSDYAAYWHREGPEPTLTRDELAGRVADLRRRRAEREAGEAEEELDEIWEGDVPDDPRLREAGWYAASLWRLDPAIVEALAEAGDRGRRAVTAWAVERVLDDAQLMGQPWAGPALAALRDGSPLAEWEIRETLPPMPIEEHNLDAAQNLAAEVLFNVAPGGLGDACEAVMEAIYRSSGPEVVLDGVRRMLG

pLDDT: mean 90.29, std 7.29, range [49.97, 98.19]